Protein AF-A0A936JV95-F1 (afdb_monomer)

Structure (mmCIF, N/CA/C/O backbone):
data_AF-A0A936JV95-F1
#
_entry.id   AF-A0A936JV95-F1
#
loop_
_atom_site.group_PDB
_atom_site.id
_atom_site.type_symbol
_atom_site.label_atom_id
_atom_site.label_alt_id
_atom_site.label_comp_id
_atom_site.label_asym_id
_atom_site.label_entity_id
_atom_site.label_seq_id
_atom_site.pdbx_PDB_ins_code
_atom_site.Cartn_x
_atom_site.Cartn_y
_atom_site.Cartn_z
_atom_site.occupancy
_atom_site.B_iso_or_equiv
_atom_site.auth_seq_id
_atom_site.auth_comp_id
_atom_site.auth_asym_id
_atom_site.auth_atom_id
_atom_site.pdbx_PDB_model_num
ATOM 1 N N . MET A 1 1 ? 55.005 4.506 11.986 1.00 50.19 1 MET A N 1
ATOM 2 C CA . MET A 1 1 ? 53.637 4.037 11.674 1.00 50.19 1 MET A CA 1
ATOM 3 C C . MET A 1 1 ? 53.212 4.656 10.347 1.00 50.19 1 MET A C 1
ATOM 5 O O . MET A 1 1 ? 53.096 5.876 10.296 1.00 50.19 1 MET A O 1
ATOM 9 N N . PRO A 1 2 ? 53.104 3.877 9.259 1.00 53.88 2 PRO A N 1
ATOM 10 C CA . PRO A 1 2 ? 52.787 4.408 7.936 1.00 53.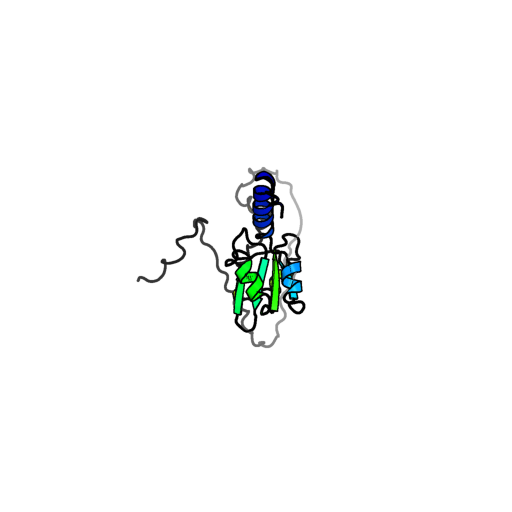88 2 PRO A CA 1
ATOM 11 C C . PRO A 1 2 ? 51.298 4.772 7.831 1.00 53.88 2 PRO A C 1
ATOM 13 O O . PRO A 1 2 ? 50.426 3.970 8.157 1.00 53.88 2 PRO A O 1
ATOM 16 N N . LYS A 1 3 ? 51.006 5.998 7.384 1.00 63.88 3 LYS A N 1
ATOM 17 C CA . LYS A 1 3 ? 49.650 6.448 7.043 1.00 63.88 3 LYS A CA 1
ATOM 18 C C . LYS A 1 3 ? 49.329 5.955 5.634 1.00 63.88 3 LYS A C 1
ATOM 20 O O . LYS A 1 3 ? 49.829 6.510 4.660 1.00 63.88 3 LYS A O 1
ATOM 25 N N . HIS A 1 4 ? 48.523 4.905 5.526 1.00 70.38 4 HIS A N 1
ATOM 26 C CA . HIS A 1 4 ? 48.005 4.457 4.238 1.00 70.38 4 HIS A CA 1
ATOM 27 C C . HIS A 1 4 ? 46.906 5.421 3.779 1.00 70.38 4 HIS A C 1
ATOM 29 O O . HIS A 1 4 ? 45.769 5.352 4.240 1.00 70.38 4 HIS A O 1
ATOM 35 N N . HIS A 1 5 ? 47.261 6.349 2.890 1.00 74.50 5 HIS A N 1
ATOM 36 C CA . HIS A 1 5 ? 46.283 7.147 2.162 1.00 74.50 5 HIS A CA 1
ATOM 37 C C . HIS A 1 5 ? 45.630 6.269 1.095 1.00 74.50 5 HIS A C 1
ATOM 39 O O . HIS A 1 5 ? 46.277 5.859 0.132 1.00 74.50 5 HIS A O 1
ATOM 45 N N . LEU A 1 6 ? 44.349 5.960 1.291 1.00 68.75 6 LEU A N 1
ATOM 46 C CA . LEU A 1 6 ? 43.536 5.316 0.269 1.00 68.75 6 LEU A CA 1
ATOM 47 C C . LEU A 1 6 ? 43.342 6.261 -0.928 1.00 68.75 6 LEU A C 1
ATOM 49 O O . LEU A 1 6 ? 43.159 7.465 -0.730 1.00 68.75 6 LEU A O 1
ATOM 53 N N . PRO A 1 7 ? 43.370 5.735 -2.164 1.00 79.19 7 PRO A N 1
ATOM 54 C CA . PRO A 1 7 ? 43.200 6.540 -3.362 1.00 79.19 7 PRO A CA 1
ATOM 55 C C . PRO A 1 7 ? 41.788 7.157 -3.410 1.00 79.19 7 PRO A C 1
ATOM 57 O O . PRO A 1 7 ? 40.809 6.471 -3.101 1.00 79.19 7 PRO A O 1
ATOM 60 N N . PRO A 1 8 ? 41.653 8.423 -3.847 1.00 77.06 8 PRO A N 1
ATOM 61 C CA . PRO A 1 8 ? 40.386 9.169 -3.832 1.00 77.06 8 PRO A CA 1
ATOM 62 C C . PRO A 1 8 ? 39.274 8.505 -4.661 1.00 77.06 8 PRO A C 1
ATOM 64 O O . PRO A 1 8 ? 38.092 8.673 -4.373 1.00 77.06 8 PRO A O 1
ATOM 67 N N . PHE A 1 9 ? 39.642 7.683 -5.647 1.00 74.69 9 PHE A N 1
ATOM 68 C CA . PHE A 1 9 ? 38.696 6.932 -6.473 1.00 74.69 9 PHE A CA 1
ATOM 69 C C . PHE A 1 9 ? 37.937 5.848 -5.683 1.00 74.69 9 PHE A C 1
ATOM 71 O O . PHE A 1 9 ? 36.759 5.601 -5.934 1.00 74.69 9 PHE A O 1
ATOM 78 N N . LEU A 1 10 ? 38.581 5.238 -4.678 1.00 75.06 10 LEU A N 1
ATOM 79 C CA . LEU A 1 10 ? 37.952 4.210 -3.843 1.00 75.06 10 LEU A CA 1
ATOM 80 C C . LEU A 1 10 ? 36.954 4.821 -2.845 1.00 75.06 10 LEU A C 1
ATOM 82 O O . LEU A 1 10 ? 35.940 4.203 -2.529 1.00 75.06 10 LEU A O 1
ATOM 86 N N . GLN A 1 11 ? 37.201 6.057 -2.392 1.00 73.25 11 GLN A N 1
ATOM 87 C CA . GLN A 1 11 ? 36.270 6.786 -1.522 1.00 73.25 11 GLN A CA 1
ATOM 88 C C . GLN A 1 11 ? 34.966 7.142 -2.251 1.00 73.25 11 GLN A C 1
ATOM 90 O O . GLN A 1 11 ? 33.889 6.997 -1.675 1.00 73.25 11 GLN A O 1
ATOM 95 N N . PHE A 1 12 ? 35.046 7.531 -3.529 1.00 74.56 12 PHE A N 1
ATOM 96 C CA . PHE A 1 12 ? 33.864 7.843 -4.340 1.00 74.56 12 PHE A CA 1
ATOM 97 C C . PHE A 1 12 ? 32.991 6.614 -4.621 1.00 74.56 12 PHE A C 1
ATOM 99 O O . PHE A 1 12 ? 31.771 6.693 -4.504 1.00 74.56 12 PHE A O 1
ATOM 106 N N . MET A 1 13 ? 33.598 5.467 -4.939 1.00 74.69 13 MET A N 1
ATOM 107 C CA . MET A 1 13 ? 32.850 4.228 -5.192 1.00 74.69 13 MET A CA 1
ATOM 108 C C . MET A 1 13 ? 32.146 3.700 -3.934 1.00 74.69 13 MET A C 1
ATOM 110 O O . MET A 1 13 ? 31.003 3.258 -4.024 1.00 74.69 13 MET A O 1
ATOM 114 N N . CYS A 1 14 ? 32.767 3.809 -2.753 1.00 68.00 14 CYS A N 1
ATOM 115 C CA . CYS A 1 14 ? 32.110 3.449 -1.490 1.00 68.00 14 CYS A CA 1
ATOM 116 C C . CYS A 1 14 ? 30.912 4.354 -1.167 1.00 68.00 14 CYS A C 1
ATOM 118 O O . CYS A 1 14 ? 29.873 3.854 -0.743 1.00 68.00 14 CYS A O 1
ATOM 120 N N . ALA A 1 15 ? 31.022 5.668 -1.391 1.00 67.88 15 ALA A N 1
ATOM 121 C CA . ALA A 1 15 ? 29.902 6.586 -1.185 1.00 67.88 15 ALA A CA 1
ATOM 122 C C . ALA A 1 15 ? 28.741 6.301 -2.157 1.00 67.88 15 ALA A C 1
ATOM 124 O O . ALA A 1 15 ? 27.585 6.284 -1.741 1.00 67.88 15 ALA A O 1
ATOM 125 N N . LEU A 1 16 ? 29.043 6.006 -3.428 1.00 66.88 16 LEU A N 1
ATOM 126 C CA . LEU A 1 16 ? 28.036 5.689 -4.447 1.00 66.88 16 LEU A CA 1
ATOM 127 C C . LEU A 1 16 ? 27.315 4.356 -4.166 1.00 66.88 16 LEU A C 1
ATOM 129 O O . LEU A 1 16 ? 26.102 4.263 -4.336 1.00 66.88 16 LEU A O 1
ATOM 133 N N . LEU A 1 17 ? 28.041 3.338 -3.691 1.00 63.09 17 LEU A N 1
ATOM 134 C CA . LEU A 1 17 ? 27.457 2.052 -3.293 1.00 63.09 17 LEU A CA 1
ATOM 135 C C . LEU A 1 17 ? 26.554 2.185 -2.059 1.00 63.09 17 LEU A C 1
ATOM 137 O O . LEU A 1 17 ? 25.486 1.577 -2.030 1.00 63.09 17 LEU A O 1
ATOM 141 N N . LEU A 1 18 ? 26.926 3.025 -1.086 1.00 60.69 18 LEU A N 1
ATOM 142 C CA . LEU A 1 18 ? 26.080 3.320 0.076 1.00 60.69 18 LEU A CA 1
ATOM 143 C C . LEU A 1 18 ? 24.799 4.075 -0.318 1.00 60.69 18 LEU A C 1
ATOM 145 O O . LEU A 1 18 ? 23.728 3.769 0.205 1.00 60.69 18 LEU A O 1
ATOM 149 N N . LEU A 1 19 ? 24.886 4.988 -1.291 1.00 61.22 19 LEU A N 1
ATOM 150 C CA . LEU A 1 19 ? 23.732 5.695 -1.861 1.00 61.22 19 LEU A CA 1
ATOM 151 C C . LEU A 1 19 ? 22.789 4.759 -2.640 1.00 61.22 19 LEU A C 1
ATOM 153 O O . LEU A 1 19 ? 21.576 4.915 -2.538 1.00 61.22 19 LEU A O 1
ATOM 157 N N . CYS A 1 20 ? 23.309 3.748 -3.345 1.00 55.28 20 CYS A N 1
ATOM 158 C CA . CYS A 1 20 ? 22.476 2.736 -4.013 1.00 55.28 20 CYS A CA 1
ATOM 159 C C . CYS A 1 20 ? 21.851 1.717 -3.045 1.00 55.28 20 CYS A C 1
ATOM 161 O O . CYS A 1 20 ? 20.758 1.224 -3.307 1.00 55.28 20 CYS A O 1
ATOM 163 N N . SER A 1 21 ? 22.500 1.404 -1.919 1.00 53.59 21 SER A N 1
ATOM 164 C CA . SER A 1 21 ? 21.955 0.458 -0.928 1.00 53.59 21 SER A CA 1
ATOM 165 C C . SER A 1 21 ? 20.836 1.032 -0.050 1.00 53.59 21 SER A C 1
ATOM 167 O O . SER A 1 21 ? 20.170 0.286 0.663 1.00 53.59 21 SER A O 1
ATOM 169 N N . ALA A 1 22 ? 20.613 2.349 -0.087 1.00 56.34 22 ALA A N 1
ATOM 170 C CA . ALA A 1 22 ? 19.667 3.014 0.803 1.00 56.34 22 ALA A CA 1
ATOM 171 C C . ALA A 1 22 ? 18.190 2.899 0.372 1.00 56.34 22 ALA A C 1
ATOM 173 O O . ALA A 1 22 ? 17.316 3.134 1.200 1.00 56.34 22 ALA A O 1
ATOM 174 N N . GLY A 1 23 ? 17.888 2.549 -0.884 1.00 62.84 23 GLY A N 1
ATOM 175 C CA . GLY A 1 23 ? 16.578 2.894 -1.458 1.00 62.84 23 GLY A CA 1
ATOM 176 C C . GLY A 1 23 ? 15.570 1.769 -1.683 1.00 62.84 23 GLY A C 1
ATOM 177 O O . GLY A 1 23 ? 14.377 2.043 -1.720 1.00 62.84 23 GLY A O 1
ATOM 178 N N . CYS A 1 24 ? 15.998 0.517 -1.858 1.00 82.38 24 CYS A N 1
ATOM 179 C CA . CYS A 1 24 ? 15.065 -0.557 -2.216 1.00 82.38 24 CYS A CA 1
ATOM 180 C C . CYS A 1 24 ? 14.643 -1.331 -0.972 1.00 82.38 24 CYS A C 1
ATOM 182 O O . CYS A 1 24 ? 15.337 -2.238 -0.522 1.00 82.38 24 CYS A O 1
ATOM 184 N N . LEU A 1 25 ? 13.507 -0.944 -0.402 1.00 92.69 25 LEU A N 1
ATOM 185 C CA . LEU A 1 25 ? 12.797 -1.776 0.554 1.00 92.69 25 LEU A CA 1
ATOM 186 C C . LEU A 1 25 ? 12.133 -2.930 -0.197 1.00 92.69 25 LEU A C 1
ATOM 188 O O . LEU A 1 25 ? 11.371 -2.700 -1.133 1.00 92.69 25 LEU A O 1
ATOM 192 N N . THR A 1 26 ? 12.429 -4.160 0.206 1.00 95.69 26 THR A N 1
ATOM 193 C CA . THR A 1 26 ? 11.825 -5.358 -0.382 1.00 95.69 26 THR A CA 1
ATOM 194 C C . THR A 1 26 ? 10.781 -5.958 0.555 1.00 95.69 26 THR A C 1
ATOM 196 O O . THR A 1 26 ? 10.830 -5.754 1.770 1.00 95.69 26 THR A O 1
ATOM 199 N N . MET A 1 27 ? 9.859 -6.758 0.014 1.00 97.06 27 MET A N 1
ATOM 200 C CA . MET A 1 27 ? 8.907 -7.517 0.834 1.00 97.06 27 MET A CA 1
ATOM 201 C C . MET A 1 27 ? 9.620 -8.430 1.850 1.00 97.06 27 MET A C 1
ATOM 203 O O . MET A 1 27 ? 9.165 -8.578 2.983 1.00 97.06 27 MET A O 1
ATOM 207 N N . GLY A 1 28 ? 10.781 -8.987 1.484 1.00 97.00 28 GLY A N 1
ATOM 208 C CA . GLY A 1 28 ? 11.596 -9.805 2.385 1.00 97.00 28 GLY A CA 1
ATOM 209 C C . GLY A 1 28 ? 12.072 -9.046 3.628 1.00 97.00 28 GLY A C 1
ATOM 210 O O . GLY A 1 28 ? 12.048 -9.599 4.726 1.00 97.00 28 GLY A O 1
ATOM 211 N N . ASP A 1 29 ? 12.429 -7.766 3.489 1.00 95.94 29 ASP A N 1
ATOM 212 C CA . ASP A 1 29 ? 12.849 -6.923 4.618 1.00 95.94 29 ASP A CA 1
ATOM 213 C C . ASP A 1 29 ? 11.691 -6.652 5.598 1.00 95.94 29 ASP A C 1
ATOM 215 O O . ASP A 1 29 ? 11.882 -6.609 6.820 1.00 95.94 29 ASP A O 1
ATOM 219 N N . LEU A 1 30 ? 10.475 -6.489 5.066 1.00 97.25 30 LEU A N 1
ATOM 220 C CA . LEU A 1 30 ? 9.258 -6.280 5.855 1.00 97.25 30 LEU A CA 1
ATOM 221 C C . LEU A 1 30 ? 8.846 -7.551 6.597 1.00 97.25 30 LEU A C 1
ATOM 223 O O . LEU A 1 30 ? 8.632 -7.512 7.810 1.00 97.25 30 LEU A O 1
ATOM 227 N N . GLN A 1 31 ? 8.832 -8.691 5.903 1.00 97.56 31 GLN A N 1
ATOM 228 C CA . GLN A 1 31 ? 8.572 -9.999 6.509 1.00 97.56 31 GLN A CA 1
ATOM 229 C C . GLN A 1 31 ? 9.611 -10.356 7.576 1.00 97.56 31 GLN A C 1
ATOM 231 O O . GLN A 1 31 ? 9.261 -10.915 8.612 1.00 97.56 31 GLN A O 1
ATOM 236 N N . TRP A 1 32 ? 10.883 -10.010 7.365 1.00 97.25 32 TRP A N 1
ATOM 237 C CA . TRP A 1 32 ? 11.920 -10.195 8.380 1.00 97.25 32 TRP A CA 1
ATOM 238 C C . TRP A 1 32 ? 11.630 -9.380 9.647 1.00 97.25 32 TRP A C 1
ATOM 240 O O . TRP A 1 32 ? 11.793 -9.872 10.764 1.00 97.25 32 TRP A O 1
ATOM 250 N N . SER A 1 33 ? 11.167 -8.142 9.474 1.00 97.00 33 SER A N 1
ATOM 251 C CA . SER A 1 33 ? 10.824 -7.238 10.577 1.00 97.00 33 SER A CA 1
ATOM 252 C C . SER A 1 33 ? 9.584 -7.692 11.353 1.00 97.00 33 SER A C 1
ATOM 254 O O . SER A 1 33 ? 9.510 -7.484 12.568 1.00 97.00 33 SER A O 1
ATOM 256 N N . ASN A 1 34 ? 8.621 -8.320 10.677 1.00 98.06 34 ASN A N 1
ATOM 257 C CA . ASN A 1 34 ? 7.420 -8.866 11.293 1.00 98.06 34 ASN A CA 1
ATOM 258 C C . ASN A 1 34 ? 6.947 -10.144 10.577 1.00 98.06 34 ASN A C 1
ATOM 260 O O . ASN A 1 34 ? 6.082 -10.083 9.702 1.00 98.06 34 ASN A O 1
ATOM 264 N N . PRO A 1 35 ? 7.453 -11.324 10.979 1.00 97.94 35 PRO A N 1
ATOM 265 C CA . PRO A 1 35 ? 7.123 -12.588 10.319 1.00 97.94 35 PRO A CA 1
ATOM 266 C C . PRO A 1 35 ? 5.699 -13.081 10.611 1.00 97.94 35 PRO A C 1
ATOM 268 O O . PRO A 1 35 ? 5.308 -14.138 10.124 1.00 97.94 35 PRO A O 1
ATOM 271 N N . ARG A 1 36 ? 4.942 -12.369 11.457 1.00 98.06 36 ARG A N 1
ATOM 272 C CA . ARG A 1 36 ? 3.548 -12.693 11.787 1.00 98.06 36 ARG A CA 1
ATOM 273 C C . ARG A 1 36 ? 2.545 -11.938 10.926 1.00 98.06 36 ARG A C 1
ATOM 275 O O . ARG A 1 36 ? 1.386 -12.335 10.920 1.00 98.06 36 ARG A O 1
ATOM 282 N N . ALA A 1 37 ? 2.969 -10.862 10.267 1.00 97.88 37 ALA A N 1
ATOM 283 C CA . ALA A 1 37 ? 2.098 -10.105 9.388 1.00 97.88 37 ALA A CA 1
ATOM 284 C C . ALA A 1 37 ? 1.782 -10.921 8.130 1.00 97.88 37 ALA A C 1
ATOM 286 O O . ALA A 1 37 ? 2.666 -11.556 7.547 1.00 97.88 37 ALA A O 1
ATOM 287 N N . ASP A 1 38 ? 0.525 -10.882 7.701 1.00 97.62 38 ASP A N 1
ATOM 288 C CA . ASP A 1 38 ? 0.107 -11.521 6.459 1.00 97.62 38 ASP A CA 1
ATOM 289 C C . ASP A 1 38 ? 0.673 -10.759 5.261 1.00 97.62 38 ASP A C 1
ATOM 291 O O . ASP A 1 38 ? 0.721 -9.532 5.258 1.00 97.62 38 ASP A O 1
ATOM 295 N N . VAL A 1 39 ? 1.054 -11.478 4.207 1.00 97.75 39 VAL A N 1
ATOM 296 C CA . VAL A 1 39 ? 1.470 -10.860 2.942 1.00 97.75 39 VAL A CA 1
ATOM 297 C C . VAL A 1 39 ? 0.417 -11.107 1.878 1.00 97.75 39 VAL A C 1
ATOM 299 O O . VAL A 1 39 ? -0.013 -12.241 1.644 1.00 97.75 39 VAL A O 1
ATOM 302 N N . VAL A 1 40 ? -0.035 -10.024 1.253 1.00 96.88 40 VAL A N 1
ATOM 303 C CA . VAL A 1 40 ? -1.129 -10.032 0.287 1.00 96.88 40 VAL A CA 1
ATOM 304 C C . VAL A 1 40 ? -0.683 -9.361 -1.003 1.00 96.88 40 VAL A C 1
ATOM 306 O O . VAL A 1 40 ? -0.425 -8.163 -1.041 1.00 96.88 40 VAL A O 1
ATOM 309 N N . HIS A 1 41 ? -0.677 -10.132 -2.084 1.00 96.56 41 HIS A N 1
ATOM 310 C CA . HIS A 1 41 ? -0.519 -9.594 -3.430 1.00 96.56 41 HIS A CA 1
ATOM 311 C C . HIS A 1 41 ? -1.867 -9.074 -3.930 1.00 96.56 41 HIS A C 1
ATOM 313 O O . HIS A 1 41 ? -2.862 -9.809 -3.923 1.00 96.56 41 HIS A O 1
ATOM 319 N N . ILE A 1 42 ? -1.923 -7.811 -4.341 1.00 94.19 42 ILE A N 1
ATOM 320 C CA . ILE A 1 42 ? -3.158 -7.145 -4.753 1.00 94.19 42 ILE A CA 1
ATOM 321 C C . ILE A 1 42 ? -3.035 -6.570 -6.161 1.00 94.19 42 ILE A C 1
ATOM 323 O O . ILE A 1 42 ? -2.048 -5.929 -6.503 1.00 94.19 42 ILE A O 1
ATOM 327 N N . CYS A 1 43 ? -4.065 -6.793 -6.976 1.00 93.94 43 CYS A N 1
ATOM 328 C CA . CYS A 1 43 ? -4.078 -6.367 -8.377 1.00 93.94 43 CYS A CA 1
ATOM 329 C C . CYS A 1 43 ? -4.558 -4.928 -8.587 1.00 93.94 43 CYS A C 1
ATOM 331 O O . CYS A 1 43 ? -4.628 -4.467 -9.724 1.00 93.94 43 CYS A O 1
ATOM 333 N N . ASP A 1 44 ? -4.947 -4.232 -7.518 1.00 91.62 44 ASP A N 1
ATOM 334 C CA . ASP A 1 44 ? -5.455 -2.863 -7.579 1.00 91.62 44 ASP A CA 1
ATOM 335 C C . ASP A 1 44 ? -4.993 -2.075 -6.348 1.00 91.62 44 ASP A C 1
ATOM 337 O O . ASP A 1 44 ? -4.925 -2.627 -5.245 1.00 91.62 44 ASP A O 1
ATOM 341 N N . LYS A 1 45 ? -4.645 -0.802 -6.545 1.00 90.94 45 LYS A N 1
ATOM 342 C CA . LYS A 1 45 ? -4.112 0.066 -5.488 1.00 90.94 45 LYS A CA 1
ATOM 343 C C . LYS A 1 45 ? -5.238 0.921 -4.895 1.00 90.94 45 LYS A C 1
ATOM 345 O O . LYS A 1 45 ? -6.125 1.357 -5.630 1.00 90.94 45 LYS A O 1
ATOM 350 N N . PRO A 1 46 ? -5.233 1.178 -3.578 1.00 90.12 46 PRO A N 1
ATOM 351 C CA . PRO A 1 46 ? -6.140 2.156 -2.990 1.00 90.12 46 PRO A CA 1
ATOM 352 C C . PRO A 1 46 ? -5.760 3.571 -3.453 1.00 90.12 46 PRO A C 1
ATOM 354 O O . PRO A 1 46 ? -4.615 3.826 -3.817 1.00 90.12 46 PRO A O 1
ATOM 357 N N . LEU A 1 47 ? -6.717 4.502 -3.416 1.00 87.62 47 LEU A N 1
ATOM 358 C CA . LEU A 1 47 ? -6.520 5.869 -3.924 1.00 87.62 47 LEU A CA 1
ATOM 359 C C . LEU A 1 47 ? -5.433 6.645 -3.159 1.00 87.62 47 LEU A C 1
ATOM 361 O O . LEU A 1 47 ? -4.782 7.515 -3.731 1.00 87.62 47 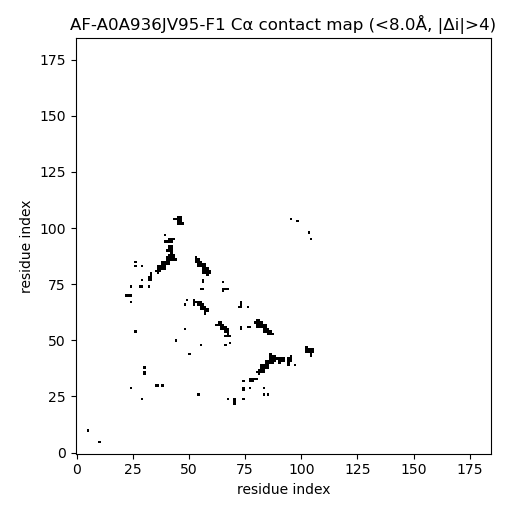LEU A O 1
ATOM 365 N N . ASP A 1 48 ? -5.246 6.316 -1.881 1.00 89.06 48 ASP A N 1
ATOM 366 C CA . ASP A 1 48 ? -4.260 6.953 -1.005 1.00 89.06 48 ASP A CA 1
ATOM 367 C C . ASP A 1 48 ? -2.828 6.436 -1.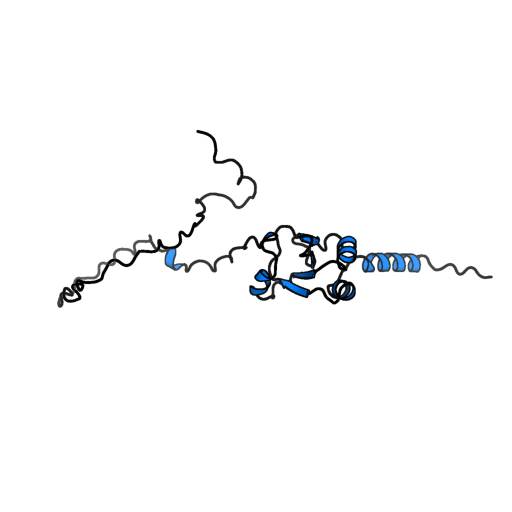233 1.00 89.06 48 ASP A C 1
ATOM 369 O O . ASP A 1 48 ? -1.883 6.981 -0.668 1.00 89.06 48 ASP A O 1
ATOM 373 N N . VAL A 1 49 ? -2.648 5.385 -2.045 1.00 93.19 49 VAL A N 1
ATOM 374 C CA . VAL A 1 49 ? -1.325 4.860 -2.405 1.00 93.19 49 VAL A CA 1
ATOM 375 C C . VAL A 1 49 ? -0.909 5.442 -3.762 1.00 93.19 49 VAL A C 1
ATOM 377 O O . VAL A 1 49 ? -1.607 5.218 -4.754 1.00 93.19 49 VAL A O 1
ATOM 380 N N . PRO A 1 50 ? 0.233 6.153 -3.841 1.00 93.50 50 PRO A N 1
ATOM 381 C CA . PRO A 1 50 ? 0.749 6.683 -5.100 1.00 93.50 50 PRO A CA 1
ATOM 382 C C . PRO A 1 50 ? 0.969 5.603 -6.173 1.00 93.50 50 PRO A C 1
ATOM 384 O O . PRO A 1 50 ? 1.295 4.450 -5.875 1.00 93.50 50 PRO A O 1
ATOM 387 N N . GLU A 1 51 ? 0.827 5.976 -7.448 1.00 91.44 51 GLU A N 1
ATOM 388 C CA . GLU A 1 51 ? 0.936 5.036 -8.577 1.00 91.44 51 GLU A CA 1
ATOM 389 C C . GLU A 1 51 ? 2.317 4.368 -8.682 1.00 91.44 51 GLU A C 1
ATOM 391 O O . GLU A 1 51 ? 2.414 3.227 -9.137 1.00 91.44 51 GLU A O 1
ATOM 396 N N . ASP A 1 52 ? 3.375 5.038 -8.231 1.00 93.62 52 ASP A N 1
ATOM 397 C CA . ASP A 1 52 ? 4.762 4.568 -8.228 1.00 93.62 52 ASP A CA 1
ATOM 398 C C . ASP A 1 52 ? 5.120 3.703 -7.008 1.00 93.62 52 ASP A C 1
ATOM 400 O O . ASP A 1 52 ? 6.141 3.013 -7.015 1.00 93.62 52 ASP A O 1
ATOM 404 N N . VAL A 1 53 ? 4.258 3.656 -5.989 1.00 95.50 53 VAL A N 1
ATOM 405 C CA . VAL A 1 53 ? 4.479 2.860 -4.779 1.00 95.50 53 VAL A CA 1
ATOM 406 C C . VAL A 1 53 ? 3.844 1.481 -4.918 1.00 95.50 53 VAL A C 1
ATOM 408 O O . VAL A 1 53 ? 2.639 1.350 -5.123 1.00 95.50 53 VAL A O 1
ATOM 411 N N . ASN A 1 54 ? 4.648 0.428 -4.778 1.00 96.31 54 ASN A N 1
ATOM 412 C CA . ASN A 1 54 ? 4.182 -0.960 -4.898 1.00 96.31 54 ASN A CA 1
ATOM 413 C C . ASN A 1 54 ? 4.067 -1.697 -3.561 1.00 96.31 54 ASN A C 1
ATOM 415 O O . ASN A 1 54 ? 3.584 -2.821 -3.549 1.00 96.31 54 ASN A O 1
ATOM 419 N N . LEU A 1 55 ? 4.501 -1.091 -2.457 1.00 97.19 55 LEU A N 1
ATOM 420 C CA . LEU A 1 55 ? 4.507 -1.709 -1.134 1.00 97.19 55 LEU A CA 1
ATOM 421 C C . LEU A 1 55 ? 3.847 -0.785 -0.121 1.00 97.19 55 LEU A C 1
ATOM 423 O O . LEU A 1 55 ? 4.110 0.417 -0.109 1.00 97.19 55 LEU A O 1
ATOM 427 N N . TRP A 1 56 ? 3.009 -1.343 0.741 1.00 97.50 56 TRP A N 1
ATOM 428 C CA . TRP A 1 56 ? 2.454 -0.633 1.888 1.00 97.50 56 TRP A CA 1
ATOM 429 C C . TRP A 1 56 ? 2.115 -1.611 3.007 1.00 97.50 56 TRP A C 1
ATOM 431 O O . TRP A 1 56 ? 1.995 -2.821 2.806 1.00 97.50 56 TRP A O 1
ATOM 441 N N . ALA A 1 57 ? 1.982 -1.075 4.210 1.00 97.56 57 ALA A N 1
ATOM 442 C CA . ALA A 1 57 ? 1.650 -1.820 5.409 1.00 97.56 57 ALA A CA 1
ATOM 443 C C . ALA A 1 57 ? 0.384 -1.253 6.042 1.00 97.56 57 ALA A C 1
ATOM 445 O O . ALA A 1 57 ? 0.129 -0.049 5.985 1.00 97.56 57 ALA A O 1
ATOM 446 N N . PHE A 1 58 ? -0.380 -2.128 6.683 1.00 97.06 58 PHE A N 1
ATOM 447 C CA . PHE A 1 58 ? -1.617 -1.777 7.360 1.00 97.06 58 PHE A CA 1
ATOM 448 C C . PHE A 1 58 ? -1.653 -2.362 8.772 1.00 97.06 58 PHE A C 1
ATOM 450 O O . PHE A 1 58 ? -1.275 -3.516 8.981 1.00 97.06 58 PHE A O 1
ATOM 457 N N . ASN A 1 59 ? -2.127 -1.572 9.733 1.00 97.00 59 ASN A N 1
ATOM 458 C CA . ASN A 1 59 ? -2.464 -2.017 11.083 1.00 97.00 59 ASN A CA 1
ATOM 459 C C . ASN A 1 59 ? -3.982 -1.884 11.277 1.00 97.00 59 ASN A C 1
ATOM 461 O O . ASN A 1 59 ? -4.537 -0.790 11.192 1.00 97.00 59 ASN A O 1
ATOM 465 N N . SER A 1 60 ? -4.633 -3.011 11.544 1.00 94.75 60 SER A N 1
ATOM 466 C CA . SER A 1 60 ? -6.078 -3.149 11.712 1.00 94.75 60 SER A CA 1
ATOM 467 C C . SER A 1 60 ? -6.600 -2.639 13.055 1.00 94.75 60 SER A C 1
ATOM 469 O O . SER A 1 60 ? -7.765 -2.263 13.147 1.00 94.75 60 SER A O 1
ATOM 471 N N . GLU A 1 61 ? -5.754 -2.590 14.084 1.00 95.38 61 GLU A N 1
ATOM 472 C CA . GLU A 1 61 ? -6.100 -2.058 15.405 1.00 95.38 61 GLU A CA 1
ATOM 473 C C . GLU A 1 61 ? -6.178 -0.526 15.391 1.00 95.38 61 GLU A C 1
ATOM 475 O O . GLU A 1 61 ? -7.116 0.059 15.933 1.00 95.38 61 GLU A O 1
ATOM 480 N N . THR A 1 62 ? -5.206 0.135 14.759 1.00 95.88 62 THR A N 1
ATOM 481 C CA . THR A 1 62 ? -5.135 1.600 14.677 1.00 95.88 62 THR A CA 1
ATOM 482 C C . THR A 1 62 ? -5.810 2.166 13.434 1.00 95.88 62 THR A C 1
ATOM 484 O O . THR A 1 62 ? -6.071 3.368 13.389 1.00 95.88 62 THR A O 1
ATOM 487 N N . GLY A 1 63 ? -6.068 1.328 12.426 1.00 93.44 63 GLY A N 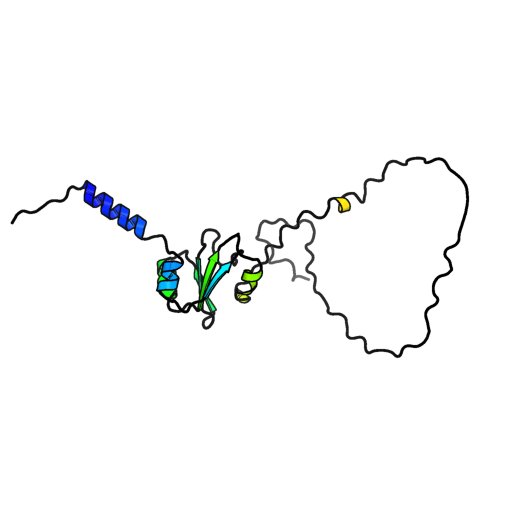1
ATOM 488 C CA . GLY A 1 63 ? -6.495 1.773 11.104 1.00 93.44 63 GLY A CA 1
ATOM 489 C C . GLY A 1 63 ? -5.436 2.647 10.434 1.00 93.44 63 GLY A C 1
ATOM 490 O O . GLY A 1 63 ? -5.780 3.614 9.772 1.00 93.44 63 GLY A O 1
ATOM 491 N N . GLN A 1 64 ? -4.146 2.392 10.668 1.00 95.31 64 GLN A N 1
ATOM 492 C CA . GLN A 1 64 ? -3.064 3.175 10.070 1.00 95.31 64 GLN A CA 1
ATOM 493 C C . GLN A 1 64 ? -2.503 2.459 8.838 1.00 95.31 64 GLN A C 1
ATOM 495 O O . GLN A 1 64 ? -2.156 1.278 8.904 1.00 95.31 64 GLN A O 1
ATOM 500 N N . LEU A 1 65 ? -2.372 3.203 7.738 1.00 95.69 65 LEU A N 1
ATOM 501 C CA . LEU A 1 65 ? -1.736 2.770 6.496 1.00 95.69 65 LEU A CA 1
ATOM 502 C C . LEU A 1 65 ? -0.450 3.575 6.284 1.00 95.69 65 LEU A C 1
ATOM 504 O O . LEU A 1 65 ? -0.468 4.800 6.380 1.00 95.69 65 LEU A O 1
ATOM 508 N N . VAL A 1 66 ? 0.658 2.886 6.011 1.00 96.81 66 VAL A N 1
ATOM 509 C CA . VAL A 1 66 ? 1.958 3.503 5.702 1.00 96.81 66 VAL A CA 1
ATOM 510 C C . VAL A 1 66 ? 2.442 2.963 4.365 1.00 96.81 66 VAL A C 1
ATOM 512 O O . VAL A 1 66 ? 2.453 1.750 4.147 1.00 96.81 66 VAL A O 1
ATOM 515 N N . THR A 1 67 ? 2.816 3.859 3.457 1.00 97.00 67 THR A N 1
ATOM 516 C CA . THR A 1 67 ? 3.224 3.528 2.089 1.00 97.00 67 THR A CA 1
ATOM 517 C C . THR A 1 67 ? 4.745 3.423 1.979 1.00 97.00 67 THR A C 1
ATOM 519 O O . THR A 1 67 ? 5.488 3.920 2.821 1.00 97.00 67 THR A O 1
ATOM 522 N N . GLY A 1 68 ? 5.230 2.774 0.923 1.00 95.69 68 GLY A N 1
ATOM 523 C CA . GLY A 1 68 ? 6.654 2.699 0.595 1.00 95.69 68 GLY A CA 1
ATOM 524 C C . GLY A 1 68 ? 7.245 3.979 -0.001 1.00 95.69 68 GLY A C 1
ATOM 525 O O . GLY A 1 68 ? 8.367 3.919 -0.496 1.00 95.69 68 GLY A O 1
ATOM 526 N N . GLU A 1 69 ? 6.518 5.103 0.021 1.00 95.56 69 GLU A N 1
ATOM 527 C CA . GLU A 1 69 ? 7.038 6.416 -0.389 1.00 95.56 69 GLU A CA 1
ATOM 528 C C . GLU A 1 69 ? 8.177 6.872 0.538 1.00 95.56 69 GLU A C 1
ATOM 530 O O . GLU A 1 69 ? 9.194 7.380 0.066 1.00 95.56 69 GLU A O 1
ATOM 535 N N . ASP A 1 70 ? 8.049 6.593 1.843 1.00 95.06 70 ASP A N 1
ATOM 536 C CA . ASP A 1 70 ? 9.134 6.688 2.822 1.00 95.06 70 ASP A CA 1
ATOM 537 C C . ASP A 1 70 ? 9.536 5.278 3.310 1.00 95.06 70 ASP A C 1
ATOM 539 O O . ASP A 1 70 ? 8.935 4.717 4.236 1.00 95.06 70 ASP A O 1
ATOM 543 N N . PRO A 1 71 ? 10.591 4.677 2.722 1.00 94.62 71 PRO A N 1
ATOM 544 C CA . PRO A 1 71 ? 11.094 3.372 3.135 1.00 94.62 71 PRO A CA 1
ATOM 545 C C . PRO A 1 71 ? 11.510 3.297 4.609 1.00 94.62 71 PRO A C 1
ATOM 547 O O . PRO A 1 71 ? 11.481 2.212 5.196 1.00 94.62 71 PRO A O 1
ATOM 550 N N . ALA A 1 72 ? 11.944 4.407 5.214 1.00 94.62 72 ALA A N 1
ATOM 551 C CA . ALA A 1 72 ? 12.359 4.431 6.612 1.00 94.62 72 ALA A CA 1
ATOM 552 C C . ALA A 1 72 ? 11.142 4.389 7.542 1.00 94.62 72 ALA A C 1
ATOM 554 O O . ALA A 1 72 ? 11.144 3.618 8.508 1.00 94.62 72 ALA A O 1
ATOM 555 N N . GLU A 1 73 ? 10.092 5.149 7.221 1.00 96.62 73 GLU A N 1
ATOM 556 C CA . GLU A 1 73 ? 8.820 5.101 7.944 1.00 96.62 73 GLU A CA 1
ATOM 557 C C . GLU A 1 73 ? 8.184 3.712 7.841 1.00 96.62 73 GLU A C 1
ATOM 559 O O . GLU A 1 73 ? 7.834 3.118 8.865 1.00 96.62 73 GLU A O 1
ATOM 564 N N . LEU A 1 74 ? 8.122 3.141 6.633 1.00 97.19 74 LEU A N 1
ATOM 565 C CA . LEU A 1 74 ? 7.541 1.819 6.410 1.00 97.19 74 LEU A CA 1
ATOM 566 C C . LEU A 1 74 ? 8.302 0.716 7.164 1.00 97.19 74 LEU A C 1
ATOM 568 O O . LEU A 1 74 ? 7.675 -0.142 7.787 1.00 97.19 74 LEU A O 1
ATOM 572 N N . ARG A 1 75 ? 9.644 0.762 7.197 1.00 96.44 75 ARG A N 1
ATOM 573 C CA . ARG A 1 75 ? 10.467 -0.160 8.011 1.00 96.44 75 ARG A CA 1
ATOM 574 C C . ARG A 1 75 ? 10.170 -0.039 9.500 1.00 96.44 75 ARG A C 1
ATOM 576 O O . ARG A 1 75 ? 10.025 -1.052 10.176 1.00 96.44 75 ARG A O 1
ATOM 583 N N . TRP A 1 76 ? 10.077 1.183 10.020 1.00 96.69 76 TRP A N 1
ATOM 584 C CA . TRP A 1 76 ? 9.773 1.400 11.435 1.00 96.69 76 TRP A CA 1
ATOM 585 C C . TRP A 1 76 ? 8.347 0.952 11.789 1.00 96.69 76 TRP A C 1
ATOM 587 O O . TRP A 1 76 ? 8.107 0.384 12.858 1.00 96.69 76 TRP A O 1
ATOM 597 N N . PHE A 1 77 ? 7.398 1.160 10.877 1.00 98.06 77 PHE A N 1
ATOM 598 C CA . PHE A 1 77 ? 6.012 0.736 11.029 1.00 98.06 77 PHE A CA 1
ATOM 599 C C . PHE A 1 77 ? 5.828 -0.786 10.909 1.00 98.06 77 PHE A C 1
ATOM 601 O O . PHE A 1 77 ? 4.936 -1.333 11.558 1.00 98.06 77 PHE A O 1
ATOM 608 N N . ALA A 1 78 ? 6.699 -1.487 10.172 1.00 97.81 78 ALA A N 1
ATOM 609 C CA . ALA A 1 78 ? 6.589 -2.918 9.875 1.00 97.81 78 ALA A CA 1
ATOM 610 C C . ALA A 1 78 ? 6.361 -3.805 11.110 1.00 97.81 78 ALA A C 1
ATOM 612 O O . ALA A 1 78 ? 5.528 -4.710 11.080 1.00 97.81 78 ALA A O 1
ATOM 613 N N . HIS A 1 79 ? 7.029 -3.514 12.230 1.00 97.81 79 HIS A N 1
ATOM 614 C CA . HIS A 1 79 ? 6.894 -4.273 13.482 1.00 97.81 79 HIS A CA 1
ATOM 615 C C . HIS A 1 79 ? 5.490 -4.232 14.106 1.00 97.81 79 HIS A C 1
ATOM 617 O O . HIS A 1 79 ? 5.193 -5.032 14.990 1.00 97.81 79 HIS A O 1
ATOM 623 N N . ARG A 1 80 ? 4.651 -3.278 13.692 1.00 98.00 80 ARG A N 1
ATOM 624 C CA . ARG A 1 80 ? 3.278 -3.088 14.178 1.00 98.00 80 ARG A CA 1
ATOM 625 C C . ARG A 1 80 ? 2.233 -3.375 13.108 1.00 98.00 80 ARG A C 1
ATOM 627 O O . ARG A 1 80 ? 1.053 -3.295 13.411 1.00 98.00 80 ARG A O 1
ATOM 634 N N . ALA A 1 81 ? 2.633 -3.647 11.873 1.00 98.12 81 ALA A N 1
ATOM 635 C CA . ALA A 1 81 ? 1.690 -3.952 10.811 1.00 98.12 81 ALA A CA 1
ATOM 636 C C . ALA A 1 81 ? 1.068 -5.339 11.021 1.00 98.12 81 ALA A C 1
ATOM 638 O O . ALA A 1 81 ? 1.755 -6.274 11.424 1.00 98.12 81 ALA A O 1
ATOM 639 N N . ASP A 1 82 ? -0.213 -5.480 10.702 1.00 97.75 82 ASP A N 1
ATOM 640 C CA . ASP A 1 82 ? -0.887 -6.781 10.662 1.00 97.75 82 ASP A CA 1
ATOM 641 C C . ASP A 1 82 ? -0.797 -7.402 9.267 1.00 97.75 82 ASP A C 1
ATOM 643 O O . ASP A 1 82 ? -0.773 -8.624 9.122 1.00 97.75 82 ASP A O 1
ATOM 647 N N . VAL A 1 83 ? -0.746 -6.557 8.233 1.00 97.38 83 VAL A N 1
ATOM 648 C CA . VAL A 1 83 ? -0.739 -6.980 6.832 1.00 97.38 83 VAL A CA 1
ATOM 649 C C . VAL A 1 83 ? 0.236 -6.123 6.030 1.00 97.38 83 VAL A C 1
ATOM 651 O O . VAL A 1 83 ? 0.248 -4.895 6.145 1.00 97.38 83 VAL A O 1
ATOM 654 N N . PHE A 1 84 ? 1.023 -6.774 5.182 1.00 98.06 84 PHE A N 1
ATOM 655 C CA . PHE A 1 84 ? 1.794 -6.157 4.113 1.00 98.06 84 PHE A CA 1
ATOM 656 C C . PHE A 1 84 ? 1.114 -6.415 2.776 1.00 98.06 84 PHE A C 1
ATOM 658 O O . PHE A 1 84 ? 0.730 -7.543 2.460 1.00 98.06 84 PHE A O 1
ATOM 665 N N . PHE A 1 85 ? 0.999 -5.370 1.971 1.00 97.44 85 PHE A N 1
ATOM 666 C CA . PHE A 1 85 ? 0.455 -5.452 0.628 1.00 97.44 85 PHE A CA 1
ATOM 667 C C . PHE A 1 85 ? 1.551 -5.176 -0.394 1.00 97.44 85 PHE A C 1
ATOM 669 O O . PHE A 1 85 ? 2.344 -4.246 -0.237 1.00 97.44 85 PHE A O 1
ATOM 676 N N . GLU A 1 86 ? 1.564 -5.983 -1.449 1.00 97.44 86 GLU A N 1
ATOM 677 C CA . GLU A 1 86 ? 2.394 -5.776 -2.630 1.00 97.44 86 GLU A CA 1
ATOM 678 C C . GLU A 1 86 ? 1.502 -5.685 -3.858 1.00 97.44 86 GLU A C 1
ATOM 680 O O . GLU A 1 86 ? 0.648 -6.545 -4.087 1.00 97.44 86 GLU A O 1
ATOM 685 N N . TYR A 1 87 ? 1.688 -4.634 -4.646 1.00 96.31 87 TYR A N 1
ATOM 686 C CA . TYR A 1 87 ? 1.004 -4.513 -5.917 1.00 96.31 87 TYR A CA 1
ATOM 687 C C . TYR A 1 87 ? 1.566 -5.522 -6.916 1.00 96.31 87 TYR A C 1
ATOM 689 O O . TYR A 1 87 ? 2.748 -5.483 -7.254 1.00 96.31 87 TYR A O 1
ATOM 697 N N . ASP A 1 88 ? 0.690 -6.385 -7.412 1.00 96.62 88 ASP A N 1
ATOM 698 C CA . ASP A 1 88 ? 0.987 -7.375 -8.436 1.00 96.62 88 ASP A CA 1
ATOM 699 C C . ASP A 1 88 ? -0.175 -7.391 -9.443 1.00 96.62 88 ASP A C 1
ATOM 701 O O . ASP A 1 88 ? -1.278 -7.828 -9.091 1.00 96.62 88 ASP A O 1
ATOM 705 N N . PRO A 1 89 ? 0.024 -6.911 -10.686 1.00 94.06 89 PRO A N 1
ATOM 706 C CA . PRO A 1 89 ? -1.037 -6.854 -11.691 1.00 94.06 89 PRO A CA 1
ATOM 707 C C . PRO A 1 89 ? -1.593 -8.236 -12.072 1.00 94.06 89 PRO A C 1
ATOM 709 O O . PRO A 1 89 ? -2.721 -8.307 -12.569 1.00 94.06 89 PRO A O 1
ATOM 712 N N . ASP A 1 90 ? -0.851 -9.317 -11.814 1.00 96.25 90 ASP A N 1
ATOM 713 C CA . ASP A 1 90 ? -1.260 -10.695 -12.094 1.00 96.25 90 ASP A CA 1
ATOM 714 C C . ASP A 1 90 ? -1.972 -11.362 -10.899 1.00 96.25 90 ASP A C 1
ATOM 716 O O . ASP A 1 90 ? -2.484 -12.483 -11.014 1.00 96.25 90 ASP A O 1
ATOM 720 N N . ALA A 1 91 ? -2.073 -10.676 -9.752 1.00 94.31 91 ALA A N 1
ATOM 721 C CA . ALA A 1 91 ? -2.767 -11.189 -8.579 1.00 94.31 91 ALA A CA 1
ATOM 722 C C . ALA A 1 91 ? -4.266 -11.439 -8.860 1.00 94.31 91 ALA A C 1
ATOM 724 O O . ALA A 1 91 ? -4.917 -10.725 -9.633 1.00 94.31 91 ALA A O 1
ATOM 725 N N . PRO A 1 92 ? -4.883 -12.443 -8.209 1.00 93.06 92 PRO A N 1
ATOM 726 C CA . PRO A 1 92 ? -6.287 -12.751 -8.438 1.00 93.06 92 PRO A CA 1
ATOM 727 C C . PRO A 1 92 ? -7.176 -11.602 -7.963 1.00 93.06 92 PRO A C 1
ATOM 729 O O . PRO A 1 92 ? -7.022 -11.115 -6.850 1.00 93.06 92 PRO A O 1
ATOM 732 N N . ARG A 1 93 ? -8.212 -11.251 -8.735 1.00 89.50 93 ARG A N 1
ATOM 733 C CA . ARG A 1 93 ? -9.173 -10.186 -8.368 1.00 89.50 93 ARG A CA 1
ATOM 734 C C . ARG A 1 93 ? -9.856 -10.374 -7.010 1.00 89.50 93 ARG A C 1
ATOM 736 O O . ARG A 1 93 ? -10.411 -9.428 -6.470 1.00 89.50 93 ARG A O 1
ATOM 743 N N . SER A 1 94 ? -9.866 -11.585 -6.459 1.00 91.06 94 SER A N 1
ATOM 744 C CA . SER A 1 94 ? -10.382 -11.835 -5.113 1.00 91.06 94 SER A CA 1
ATOM 745 C C . SER A 1 94 ? -9.491 -11.253 -4.008 1.00 91.06 94 SER A C 1
ATOM 747 O O . SER A 1 94 ? -10.005 -11.003 -2.920 1.00 91.06 94 SER A O 1
ATOM 749 N N . SER A 1 95 ? -8.200 -10.995 -4.253 1.00 91.06 95 SER A N 1
ATOM 750 C CA . SER A 1 95 ? -7.269 -10.449 -3.250 1.00 91.06 95 SER A CA 1
ATOM 751 C C . SER A 1 95 ? -7.665 -9.058 -2.767 1.00 91.06 95 SER A C 1
ATOM 753 O O . SER A 1 95 ? -7.474 -8.730 -1.602 1.00 91.06 95 SER A O 1
ATOM 755 N N . ILE A 1 96 ? -8.342 -8.306 -3.628 1.00 89.62 96 ILE A N 1
ATOM 756 C CA . ILE A 1 96 ? -9.006 -7.035 -3.346 1.00 89.62 96 ILE A CA 1
ATOM 757 C C . ILE A 1 96 ? -9.848 -7.089 -2.068 1.00 89.62 96 ILE A C 1
ATOM 759 O O . ILE A 1 96 ? -9.842 -6.153 -1.277 1.00 89.62 96 ILE A O 1
ATOM 763 N N . SER A 1 97 ? -10.581 -8.188 -1.861 1.00 90.19 97 SER A N 1
ATOM 764 C CA . SER A 1 97 ? -11.480 -8.339 -0.710 1.00 90.19 97 SER A CA 1
ATOM 765 C C . SER A 1 97 ? -10.753 -8.448 0.633 1.00 90.19 97 SER A C 1
ATOM 767 O O . SER A 1 97 ? -11.400 -8.383 1.675 1.00 90.19 97 SER A O 1
ATOM 769 N N . ARG A 1 98 ? -9.422 -8.612 0.616 1.00 91.19 98 ARG A N 1
ATOM 770 C CA . ARG A 1 98 ? -8.571 -8.589 1.810 1.00 91.19 98 ARG A CA 1
ATOM 771 C C . ARG A 1 98 ? -8.204 -7.172 2.247 1.00 91.19 98 ARG A C 1
ATOM 773 O O . ARG A 1 98 ? -7.751 -7.005 3.374 1.00 91.19 98 ARG A O 1
ATOM 780 N N . MET A 1 99 ? -8.380 -6.174 1.380 1.00 88.94 99 MET A N 1
ATOM 781 C CA . MET A 1 99 ? -8.181 -4.777 1.751 1.00 88.94 99 MET A CA 1
ATOM 782 C C . MET A 1 99 ? -9.328 -4.323 2.671 1.00 88.94 99 MET A C 1
ATOM 784 O O . MET A 1 99 ? -10.489 -4.642 2.386 1.00 88.94 99 MET A O 1
ATOM 788 N N . PRO A 1 100 ? -9.047 -3.565 3.743 1.00 86.19 100 PRO A N 1
ATOM 789 C CA . PRO A 1 100 ? -10.092 -2.968 4.561 1.00 86.19 100 PRO A CA 1
ATOM 790 C C . PRO A 1 100 ? -11.017 -2.078 3.718 1.00 86.19 100 PRO A C 1
ATOM 792 O O . PRO A 1 100 ? -10.548 -1.357 2.830 1.00 86.19 100 PRO A O 1
ATOM 795 N N . PRO A 1 101 ? -12.334 -2.100 3.980 1.00 83.75 101 PRO A N 1
ATOM 796 C CA . PRO A 1 101 ? -13.305 -1.370 3.175 1.00 83.75 101 PRO A CA 1
ATOM 797 C C . PRO A 1 101 ? -13.127 0.153 3.255 1.00 83.75 101 PRO A C 1
ATOM 799 O O . PRO A 1 101 ? -13.501 0.833 2.301 1.00 83.75 101 PRO A O 1
ATOM 802 N N . GLU A 1 102 ? -12.553 0.696 4.337 1.00 81.94 102 GLU A N 1
ATOM 803 C CA . GLU A 1 102 ? -12.278 2.135 4.468 1.00 81.94 102 GLU A CA 1
ATOM 804 C C . GLU A 1 102 ? -11.259 2.670 3.452 1.00 81.94 102 GLU A C 1
ATOM 806 O O . GLU A 1 102 ? -11.421 3.788 2.974 1.00 81.94 102 GLU A O 1
ATOM 811 N N . TYR A 1 103 ? -10.276 1.855 3.061 1.00 76.38 103 T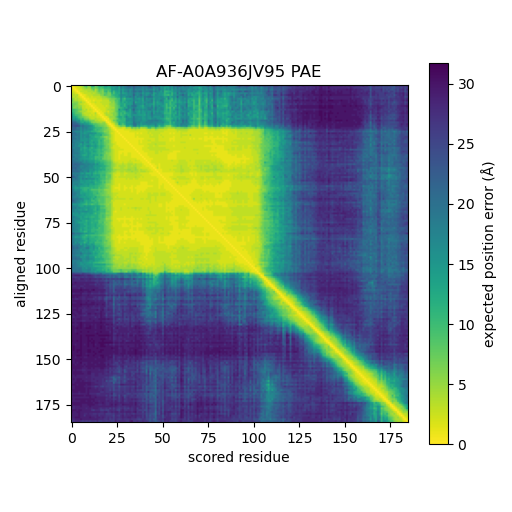YR A N 1
ATOM 812 C CA . TYR A 1 103 ? -9.283 2.198 2.033 1.00 76.38 103 TYR A CA 1
ATOM 813 C C . TYR A 1 103 ? -9.722 1.788 0.637 1.00 76.38 103 TYR A C 1
ATOM 815 O O . TYR A 1 103 ? -8.940 1.899 -0.301 1.00 76.38 103 TYR A O 1
ATOM 823 N N . GLY A 1 104 ? -10.966 1.302 0.544 1.00 61.09 104 GLY A N 1
ATOM 824 C CA . GLY A 1 104 ? -11.767 1.088 -0.644 1.00 61.09 104 GLY A CA 1
ATOM 825 C C . GLY A 1 104 ? -11.003 1.149 -1.953 1.00 61.09 104 GLY A C 1
ATOM 826 O O . GLY A 1 104 ? -10.605 2.216 -2.420 1.00 61.09 104 GLY A O 1
ATOM 827 N N . LEU A 1 105 ? -10.965 0.017 -2.645 1.00 55.59 105 LEU A N 1
ATOM 828 C CA . LEU A 1 105 ? -10.891 0.069 -4.090 1.00 55.59 105 LEU A CA 1
ATOM 829 C C . LEU A 1 105 ? -12.030 0.959 -4.589 1.00 55.59 105 LEU A C 1
ATOM 831 O O . LEU A 1 105 ? -13.202 0.559 -4.578 1.00 55.59 105 LEU A O 1
ATOM 835 N N . THR A 1 106 ? -11.697 2.169 -5.039 1.00 48.94 106 THR A N 1
ATOM 836 C CA . THR A 1 106 ? -12.569 2.918 -5.937 1.00 48.94 106 THR A CA 1
ATOM 837 C C . THR A 1 106 ? -12.595 2.099 -7.202 1.00 48.94 106 THR A C 1
ATOM 839 O O . THR A 1 106 ? -11.779 2.318 -8.079 1.00 48.94 106 THR A O 1
ATOM 842 N N . CYS A 1 107 ? -13.459 1.078 -7.229 1.00 46.16 107 CYS A N 1
ATOM 843 C CA . CYS A 1 107 ? -13.524 0.073 -8.274 1.00 46.16 107 CYS A CA 1
ATOM 844 C C . CYS A 1 107 ? -13.276 0.776 -9.602 1.00 46.16 107 CYS A C 1
ATOM 846 O O . CYS A 1 107 ? -14.168 1.489 -10.084 1.00 46.16 107 CYS A O 1
ATOM 848 N N . ALA A 1 108 ? -12.077 0.602 -10.170 1.00 47.25 108 ALA A N 1
ATOM 849 C CA . ALA A 1 108 ? -11.866 0.868 -11.569 1.00 47.25 108 ALA A CA 1
ATOM 850 C C . ALA A 1 108 ? -12.815 -0.126 -12.210 1.00 47.25 108 ALA A C 1
ATOM 852 O O . ALA A 1 108 ? -12.522 -1.320 -12.307 1.00 47.25 108 ALA A O 1
ATOM 853 N N . LYS A 1 109 ? -14.050 0.330 -12.483 1.00 46.50 109 LYS A N 1
ATOM 854 C CA . LYS A 1 109 ? -15.052 -0.478 -13.162 1.00 46.50 109 LYS A CA 1
ATOM 855 C C . LYS A 1 109 ? -14.273 -1.067 -14.315 1.00 46.50 109 LYS A C 1
ATOM 857 O O . LYS A 1 109 ? -13.699 -0.255 -15.049 1.00 46.50 109 LYS A O 1
ATOM 862 N N . PRO A 1 110 ? -14.188 -2.411 -14.424 1.00 40.59 110 PRO A N 1
ATOM 863 C CA . PRO A 1 110 ? -13.44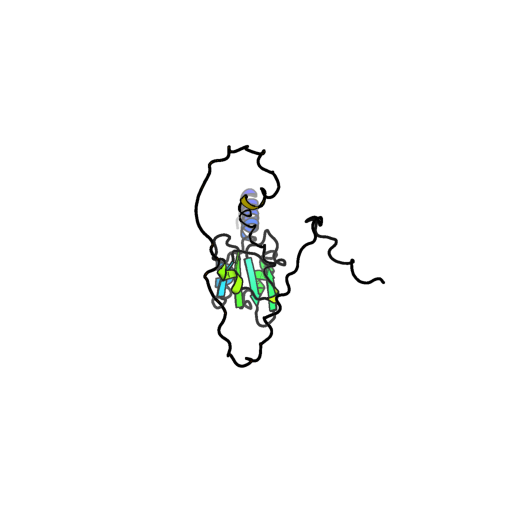8 -3.022 -15.508 1.00 40.59 110 PRO A CA 1
ATOM 864 C C . PRO A 1 110 ? -13.888 -2.260 -16.736 1.00 40.59 110 PRO A C 1
ATOM 866 O O . PRO A 1 110 ? -15.105 -2.135 -16.934 1.00 40.59 110 PRO A O 1
ATOM 869 N N . VAL A 1 111 ? -12.924 -1.632 -17.428 1.00 49.44 111 VAL A N 1
ATOM 870 C CA . VAL A 1 111 ? -13.153 -1.032 -18.739 1.00 49.44 111 VAL A CA 1
ATOM 871 C C . VAL A 1 111 ? -13.943 -2.107 -19.433 1.00 49.44 111 VAL A C 1
ATOM 873 O O . VAL A 1 111 ? -13.423 -3.210 -19.620 1.00 49.44 111 VAL A O 1
ATOM 876 N N . ARG A 1 112 ? -15.256 -1.882 -19.571 1.00 44.97 112 ARG A N 1
ATOM 877 C CA . ARG A 1 112 ? -16.129 -2.921 -20.082 1.00 44.97 112 ARG A CA 1
ATOM 878 C C . ARG A 1 112 ? -15.451 -3.280 -21.387 1.00 44.97 112 ARG A C 1
ATOM 880 O O . ARG A 1 112 ? -15.214 -2.376 -22.190 1.00 44.97 112 ARG A O 1
ATOM 887 N N . PHE A 1 113 ? -15.085 -4.556 -21.542 1.00 46.81 113 PHE A N 1
ATOM 888 C CA . PHE A 1 113 ? -15.024 -5.158 -22.861 1.00 46.81 113 PHE A CA 1
ATOM 889 C C . PHE A 1 113 ? -16.181 -4.524 -23.606 1.00 46.81 113 PHE A C 1
ATOM 891 O O . PHE A 1 113 ? -17.313 -4.601 -23.113 1.00 46.81 113 PHE A O 1
ATOM 898 N N . LEU A 1 114 ? -15.819 -3.702 -24.593 1.00 52.38 114 LEU A N 1
ATOM 899 C CA . LEU A 1 114 ? -16.719 -2.816 -25.308 1.00 52.38 114 LEU A CA 1
ATOM 900 C C . LEU A 1 114 ? -18.028 -3.569 -25.473 1.00 52.38 114 LEU A C 1
ATOM 902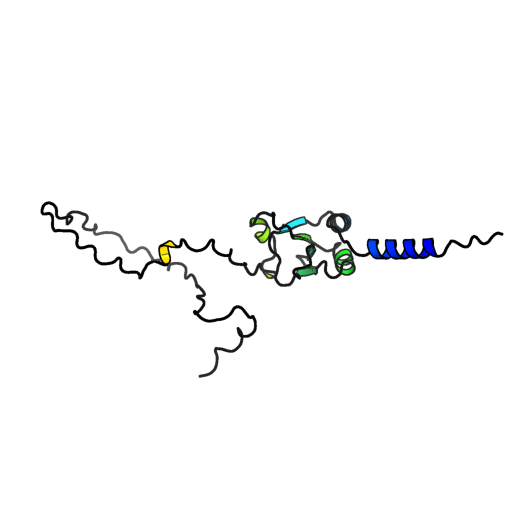 O O . LEU A 1 114 ? -18.002 -4.722 -25.908 1.00 52.38 114 LEU A O 1
ATOM 906 N N . ALA A 1 115 ? -19.123 -2.967 -24.996 1.00 45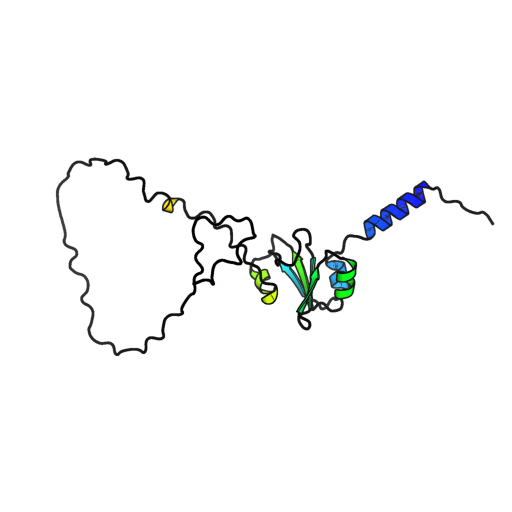.53 115 ALA A N 1
ATOM 907 C CA . ALA A 1 115 ? -20.442 -3.537 -25.198 1.00 45.53 115 ALA A CA 1
ATOM 908 C C . ALA A 1 115 ? -20.512 -4.017 -26.649 1.00 45.53 115 ALA A C 1
ATOM 910 O O . ALA A 1 115 ? -20.054 -3.295 -27.540 1.00 45.53 115 ALA A O 1
ATOM 911 N N . ASP A 1 116 ? -20.965 -5.259 -26.822 1.00 48.69 116 ASP A N 1
ATOM 912 C CA . ASP A 1 116 ? -21.141 -5.908 -28.112 1.00 48.69 116 ASP A CA 1
ATOM 913 C C . ASP A 1 116 ? -21.590 -4.853 -29.142 1.00 48.69 116 ASP A C 1
ATOM 915 O O . ASP A 1 116 ? -22.612 -4.193 -28.910 1.00 48.69 116 ASP A O 1
ATOM 919 N N . PRO A 1 117 ? -20.821 -4.595 -30.221 1.00 54.88 117 PRO A N 1
ATOM 920 C CA . PRO A 1 117 ? -21.140 -3.542 -31.189 1.00 54.88 117 PRO A CA 1
ATOM 921 C C . PRO A 1 117 ? -22.541 -3.695 -31.809 1.00 54.88 117 PRO A C 1
ATOM 923 O O . PRO A 1 117 ? -23.019 -2.774 -32.471 1.00 54.88 117 PRO A O 1
ATOM 926 N N . ALA A 1 118 ? -23.224 -4.814 -31.552 1.00 56.19 118 ALA A N 1
ATOM 927 C CA . ALA A 1 118 ? -24.631 -5.039 -31.840 1.00 56.19 118 ALA A CA 1
ATOM 928 C C . ALA A 1 118 ? -25.595 -3.955 -31.304 1.00 56.19 118 ALA A C 1
ATOM 930 O O . ALA A 1 118 ? -26.608 -3.709 -31.953 1.00 56.19 118 ALA A O 1
ATOM 931 N N . GLU A 1 119 ? -25.307 -3.246 -30.201 1.00 53.31 119 GLU A N 1
ATOM 932 C CA . GLU A 1 119 ? -26.208 -2.171 -29.723 1.00 53.31 119 GLU A CA 1
ATOM 933 C C . GLU A 1 119 ? -26.036 -0.824 -30.457 1.00 53.31 119 GLU A C 1
ATOM 935 O O . GLU A 1 119 ? -26.869 0.069 -30.303 1.00 53.31 119 GLU A O 1
ATOM 940 N N . PHE A 1 120 ? -25.012 -0.664 -31.306 1.00 53.72 120 PHE A N 1
ATOM 941 C CA . PHE A 1 120 ? -24.790 0.574 -32.071 1.00 53.72 120 PHE A CA 1
ATOM 942 C C . PHE A 1 120 ? -25.538 0.642 -33.414 1.00 53.72 120 PHE A C 1
ATOM 944 O O . PHE A 1 120 ? -25.499 1.679 -34.075 1.00 53.72 120 PHE A O 1
ATOM 951 N N . PHE A 1 121 ? -26.256 -0.416 -33.811 1.00 55.34 121 PHE A N 1
ATOM 952 C CA . PHE A 1 121 ? -27.009 -0.460 -35.074 1.00 55.34 121 PHE A CA 1
ATOM 953 C C . PHE A 1 121 ? -28.536 -0.386 -34.910 1.00 55.34 121 PHE A C 1
ATOM 955 O O . PHE A 1 121 ? -29.274 -0.710 -35.837 1.00 55.34 121 PHE A O 1
ATOM 962 N N . HIS A 1 122 ? -29.049 0.108 -33.782 1.00 53.59 122 HIS A N 1
ATOM 963 C CA . HIS A 1 122 ? -30.453 0.522 -33.700 1.00 53.59 122 HIS A CA 1
ATOM 964 C C . HIS A 1 122 ? -30.618 1.943 -34.251 1.00 53.59 122 HIS A C 1
ATOM 966 O O . HIS A 1 122 ? -30.679 2.911 -33.499 1.00 53.59 122 HIS A O 1
ATOM 972 N N . GLY A 1 123 ? -30.661 2.077 -35.578 1.00 58.00 123 GLY A N 1
ATOM 973 C CA . GLY A 1 123 ? -30.995 3.360 -36.207 1.00 58.00 123 GLY A CA 1
ATOM 974 C C . GLY A 1 123 ? -30.586 3.530 -37.664 1.00 58.00 123 GLY A C 1
ATOM 975 O O . GLY A 1 123 ? -31.026 4.486 -38.292 1.00 58.00 123 GLY A O 1
ATOM 976 N N . ILE A 1 124 ? -29.788 2.619 -38.225 1.00 57.09 124 ILE A N 1
ATOM 977 C CA . ILE A 1 124 ? -29.648 2.549 -39.680 1.00 57.09 124 ILE A CA 1
ATOM 978 C C . ILE A 1 124 ? -30.765 1.634 -40.159 1.00 57.09 124 ILE A C 1
ATOM 980 O O . ILE A 1 124 ? -30.648 0.412 -40.104 1.00 57.09 124 ILE A O 1
ATOM 984 N N . GLU A 1 125 ? -31.877 2.250 -40.547 1.00 64.81 125 GLU A N 1
ATOM 985 C CA . GLU A 1 125 ? -32.918 1.597 -41.332 1.00 64.81 125 GLU A CA 1
ATOM 986 C C . GLU A 1 125 ? -32.230 0.877 -42.506 1.00 64.81 125 GLU A C 1
ATOM 988 O O . GLU A 1 125 ? -31.546 1.534 -43.301 1.00 64.81 125 GLU A O 1
ATOM 993 N N . PRO A 1 126 ? -32.305 -0.464 -42.604 1.00 63.81 126 PRO A N 1
ATOM 994 C CA . PRO A 1 126 ? -31.831 -1.140 -43.797 1.00 63.81 126 PRO A CA 1
ATOM 995 C C . PRO A 1 126 ? -32.635 -0.578 -44.977 1.00 63.81 126 PRO A C 1
ATOM 997 O O . PRO A 1 126 ? -33.857 -0.461 -44.855 1.00 63.81 126 PRO A O 1
ATOM 1000 N N . PRO A 1 127 ? -31.988 -0.191 -46.093 1.00 66.88 127 PRO A N 1
ATOM 1001 C CA . PRO A 1 127 ? -32.711 0.307 -47.253 1.00 66.88 127 PRO A CA 1
ATOM 1002 C C . PRO A 1 127 ? -33.787 -0.706 -47.632 1.00 66.88 127 PRO A C 1
ATOM 1004 O O . PRO A 1 127 ? -33.528 -1.909 -47.663 1.00 66.88 127 PRO A O 1
ATOM 1007 N N . GLU A 1 128 ? -34.992 -0.194 -47.853 1.00 59.06 128 GLU A N 1
ATOM 1008 C CA . GLU A 1 128 ? -36.215 -0.936 -48.127 1.00 59.06 128 GLU A CA 1
ATOM 1009 C C . GLU A 1 128 ? -35.987 -1.947 -49.263 1.00 59.06 128 GLU A C 1
ATOM 1011 O O . GLU A 1 128 ? -35.994 -1.612 -50.449 1.00 59.06 128 GLU A O 1
ATOM 1016 N N . VAL A 1 129 ? -35.723 -3.206 -48.906 1.00 60.53 129 VAL A N 1
ATOM 1017 C CA . VAL A 1 129 ? -35.681 -4.295 -49.879 1.00 60.53 129 VAL A CA 1
ATOM 1018 C C . VAL A 1 129 ? -37.127 -4.676 -50.147 1.00 60.53 129 VAL A C 1
ATOM 1020 O O . VAL A 1 129 ? -37.780 -5.320 -49.327 1.00 60.53 129 VAL A O 1
ATOM 1023 N N . THR A 1 130 ? -37.633 -4.257 -51.301 1.00 54.91 130 THR A N 1
ATOM 1024 C CA . THR A 1 130 ? -38.919 -4.691 -51.846 1.00 54.91 130 THR A CA 1
ATOM 1025 C C . THR A 1 130 ? -38.834 -6.182 -52.169 1.00 54.91 130 THR A C 1
ATOM 1027 O O . THR A 1 130 ? -38.423 -6.588 -53.254 1.00 54.91 130 THR A O 1
ATOM 1030 N N . VAL A 1 131 ? -39.183 -7.021 -51.193 1.00 56.59 131 VAL A N 1
ATOM 1031 C CA . VAL A 1 131 ? -39.385 -8.453 -51.415 1.00 56.59 131 VAL A CA 1
ATOM 1032 C C . VAL A 1 131 ? -40.783 -8.630 -51.989 1.00 56.59 131 VAL A C 1
ATOM 1034 O O . VAL A 1 131 ? -41.776 -8.265 -51.361 1.00 56.59 131 VAL A O 1
ATOM 1037 N N . ALA A 1 132 ? -40.833 -9.146 -53.214 1.00 51.94 132 ALA A N 1
ATOM 1038 C CA . ALA A 1 132 ? -42.063 -9.474 -53.907 1.00 51.94 132 ALA A CA 1
ATOM 1039 C C . ALA A 1 132 ? -42.926 -10.439 -53.078 1.00 51.94 132 ALA A C 1
ATOM 1041 O O . ALA A 1 132 ? -42.439 -11.401 -52.487 1.00 51.94 132 ALA A O 1
ATOM 1042 N N . GLU A 1 133 ? -44.215 -10.127 -53.059 1.00 51.62 133 GLU A N 1
ATOM 1043 C CA . GLU A 1 133 ? -45.312 -10.870 -52.459 1.00 51.62 133 GLU A CA 1
ATOM 1044 C C . GLU A 1 133 ? -45.325 -12.328 -52.946 1.00 51.62 133 GLU A C 1
ATOM 1046 O O . GLU A 1 133 ? -45.544 -12.589 -54.129 1.00 51.62 133 GLU A O 1
ATOM 1051 N N . GLU A 1 134 ? -45.126 -13.283 -52.033 1.00 46.81 134 GLU A N 1
ATOM 1052 C CA . GLU A 1 134 ? -45.490 -14.676 -52.280 1.00 46.81 134 GLU A CA 1
ATOM 1053 C C . GLU A 1 134 ? -46.449 -15.174 -51.199 1.00 46.81 134 GLU A C 1
ATOM 1055 O O . GLU A 1 134 ? -46.254 -15.041 -49.989 1.00 46.81 134 GLU A O 1
ATOM 1060 N N . SER A 1 135 ? -47.562 -15.680 -51.704 1.00 52.31 135 SER A N 1
ATOM 1061 C CA . SER A 1 135 ? -48.796 -15.996 -51.020 1.00 52.31 135 SER A CA 1
ATOM 1062 C C . SER A 1 135 ? -48.723 -17.265 -50.170 1.00 52.31 135 SER A C 1
ATOM 1064 O O . SER A 1 135 ? -48.294 -18.309 -50.651 1.00 52.31 135 SER A O 1
ATOM 1066 N N . GLY A 1 136 ? -49.372 -17.224 -49.002 1.00 50.00 136 GLY A N 1
ATOM 1067 C CA . GLY A 1 136 ? -50.276 -18.306 -48.602 1.00 50.00 136 GLY A CA 1
ATOM 1068 C C . GLY A 1 136 ? -49.848 -19.217 -47.446 1.00 50.00 136 GLY A C 1
ATOM 1069 O O . GLY A 1 136 ? -49.118 -20.181 -47.632 1.00 50.00 136 GLY A O 1
ATOM 1070 N N . GLY A 1 137 ? -50.515 -19.038 -46.297 1.00 54.50 137 GLY A N 1
ATOM 1071 C CA . GLY A 1 137 ? -51.068 -20.176 -45.547 1.00 54.50 137 GLY A CA 1
ATOM 1072 C C . GLY A 1 137 ? -50.597 -20.404 -44.100 1.00 54.50 137 GLY A C 1
ATOM 1073 O O . GLY A 1 137 ? -49.474 -20.829 -43.877 1.00 54.50 137 GLY A O 1
ATOM 1074 N N . ARG A 1 138 ? -51.573 -20.323 -43.169 1.00 49.62 138 ARG A N 1
ATOM 1075 C CA . ARG A 1 138 ? -51.653 -20.938 -41.809 1.00 49.62 138 ARG A CA 1
ATOM 1076 C C . ARG A 1 138 ? -50.687 -20.410 -40.728 1.00 49.62 138 ARG A C 1
ATOM 1078 O O . ARG A 1 138 ? -49.510 -20.243 -40.973 1.00 49.62 138 ARG A O 1
ATOM 1085 N N . GLY A 1 139 ? -51.082 -20.212 -39.468 1.00 50.75 139 GLY A N 1
ATOM 1086 C CA . GLY A 1 139 ? -52.350 -20.398 -38.756 1.00 50.75 139 GLY A CA 1
ATOM 1087 C C . GLY A 1 139 ? -52.331 -19.606 -37.433 1.00 50.75 139 GLY A C 1
ATOM 1088 O O . GLY A 1 139 ? -51.276 -19.191 -36.963 1.00 50.75 139 GLY A O 1
ATOM 1089 N N . ASP A 1 140 ? -53.517 -19.363 -36.880 1.00 54.16 140 ASP A N 1
ATOM 1090 C CA . ASP A 1 140 ? -53.804 -18.472 -35.745 1.00 54.16 140 ASP A CA 1
ATOM 1091 C C . ASP A 1 140 ? -53.261 -19.021 -34.396 1.00 54.16 140 ASP A C 1
ATOM 1093 O O . ASP A 1 140 ? -53.652 -20.121 -33.995 1.00 54.16 140 ASP A O 1
ATOM 1097 N N . PRO A 1 141 ? -52.386 -18.299 -33.662 1.00 53.53 141 PRO A N 1
ATOM 1098 C CA . PRO A 1 141 ? -51.790 -18.771 -32.408 1.00 53.53 141 PRO A CA 1
ATOM 1099 C C . PRO A 1 141 ? -52.634 -18.492 -31.146 1.00 53.53 141 PRO A C 1
ATOM 1101 O O . PRO A 1 141 ? -52.114 -18.566 -30.033 1.00 53.53 141 PRO A O 1
ATOM 1104 N N . ARG A 1 142 ? -53.938 -18.199 -31.260 1.00 52.34 142 ARG A N 1
ATOM 1105 C CA . ARG A 1 142 ? -54.838 -17.860 -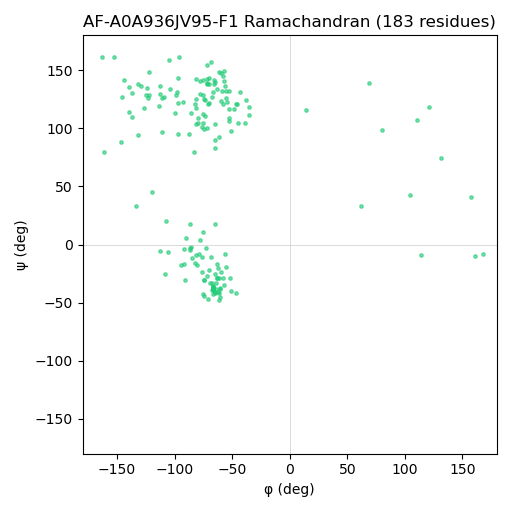30.128 1.00 52.34 142 ARG A CA 1
ATOM 1106 C C . ARG A 1 142 ? -55.111 -18.963 -29.085 1.00 52.34 142 ARG A C 1
ATOM 1108 O O . ARG A 1 142 ? -56.039 -18.838 -28.291 1.00 52.34 142 ARG A O 1
ATOM 1115 N N . PHE A 1 143 ? -54.300 -20.013 -29.021 1.00 51.81 143 PHE A N 1
ATOM 1116 C CA . PHE A 1 143 ? -54.554 -21.199 -28.203 1.00 51.81 143 PHE A CA 1
ATOM 1117 C C . PHE A 1 143 ? -53.487 -21.489 -27.144 1.00 51.81 143 PHE A C 1
ATOM 1119 O O . PHE A 1 143 ? -53.134 -22.642 -26.964 1.00 51.81 143 PHE A O 1
ATOM 1126 N N . PHE A 1 144 ? -53.010 -20.508 -26.369 1.00 47.97 144 PHE A N 1
ATOM 1127 C CA . PHE A 1 144 ? -52.339 -20.841 -25.103 1.00 47.97 144 PHE A CA 1
ATOM 1128 C C . PHE A 1 144 ? -52.705 -19.896 -23.947 1.00 47.97 144 PHE A C 1
ATOM 1130 O O . PHE A 1 144 ? -52.327 -18.731 -23.915 1.00 47.97 144 PHE A O 1
ATOM 1137 N N . ALA A 1 145 ? -53.384 -20.508 -22.970 1.00 50.44 145 ALA A N 1
ATOM 1138 C CA . ALA A 1 145 ? -53.414 -20.203 -21.538 1.00 50.44 145 ALA A CA 1
ATOM 1139 C C . ALA A 1 145 ? -54.299 -19.046 -21.021 1.00 50.44 145 ALA A C 1
ATOM 1141 O O . ALA A 1 145 ? -53.891 -17.893 -20.919 1.00 50.44 145 ALA A O 1
ATOM 1142 N N . ALA A 1 146 ? -55.480 -19.422 -20.515 1.00 53.97 146 ALA A N 1
ATOM 1143 C CA . ALA A 1 146 ? -56.164 -18.701 -19.440 1.00 53.97 146 ALA A CA 1
ATOM 1144 C C . ALA A 1 146 ? -55.510 -19.037 -18.076 1.00 53.97 146 ALA A C 1
ATOM 1146 O O . ALA A 1 146 ? -55.171 -20.202 -17.849 1.00 53.97 146 ALA A O 1
ATOM 1147 N N . PRO A 1 147 ? -55.334 -18.077 -17.145 1.00 54.16 147 PRO A N 1
ATOM 1148 C CA . PRO A 1 147 ? -54.746 -18.352 -15.837 1.00 54.16 147 PRO A CA 1
ATOM 1149 C C . PRO A 1 147 ? -55.767 -18.925 -14.841 1.00 54.16 147 PRO A C 1
ATOM 1151 O O . PRO A 1 147 ? -56.923 -18.505 -14.783 1.00 54.16 147 PRO A O 1
ATOM 1154 N N . ALA A 1 148 ? -55.305 -19.864 -14.012 1.00 52.94 148 ALA A N 1
ATOM 1155 C CA . ALA A 1 148 ? -56.070 -20.462 -12.924 1.00 52.94 148 ALA A CA 1
ATOM 1156 C C . ALA A 1 148 ? -56.364 -19.444 -11.804 1.00 52.94 148 ALA A C 1
ATOM 1158 O O . ALA A 1 148 ? -55.458 -18.810 -11.256 1.00 52.94 148 ALA A O 1
ATOM 1159 N N . GLN A 1 149 ? -57.641 -19.316 -11.439 1.00 52.28 149 GLN A N 1
ATOM 1160 C CA . GLN A 1 149 ? -58.089 -18.578 -10.260 1.00 52.28 149 GLN A CA 1
ATOM 1161 C C . GLN A 1 149 ? -57.785 -19.383 -8.990 1.00 52.28 149 GLN A C 1
ATOM 1163 O O . GLN A 1 149 ? -58.233 -20.516 -8.850 1.00 52.28 149 GLN A O 1
ATOM 1168 N N . GLY A 1 150 ? -57.075 -18.772 -8.038 1.00 57.16 150 GLY A N 1
ATOM 1169 C CA . GLY A 1 150 ? -57.020 -19.266 -6.661 1.00 57.16 150 GLY A CA 1
ATOM 1170 C C . GLY A 1 150 ? -55.618 -19.376 -6.073 1.00 57.16 150 GLY A C 1
ATOM 1171 O O . GLY A 1 150 ? -55.117 -20.471 -5.843 1.00 57.16 150 GLY A O 1
ATOM 1172 N N . SER A 1 151 ? -55.000 -18.247 -5.725 1.00 51.00 151 SER A N 1
ATOM 1173 C CA . SER A 1 151 ? -53.940 -18.256 -4.713 1.00 51.00 151 SER A CA 1
ATOM 1174 C C . SER A 1 151 ? -54.095 -17.075 -3.756 1.00 51.00 151 SER A C 1
ATOM 1176 O O . SER A 1 151 ? -54.340 -15.938 -4.153 1.00 51.00 151 SER A O 1
ATOM 1178 N N . LYS A 1 152 ? -54.036 -17.393 -2.457 1.00 64.56 152 LYS A N 1
ATOM 1179 C CA . LYS A 1 152 ? -54.184 -16.462 -1.332 1.00 64.56 152 LYS A CA 1
ATOM 1180 C C . LYS A 1 152 ? -53.100 -15.370 -1.385 1.00 64.56 152 LYS A C 1
ATOM 1182 O O . LYS A 1 152 ? -51.974 -15.669 -1.790 1.00 64.56 152 LYS A O 1
ATOM 1187 N N . PRO A 1 153 ? -53.380 -14.137 -0.925 1.00 57.81 153 PRO A N 1
ATOM 1188 C CA . PRO A 1 153 ? -52.404 -13.052 -0.940 1.00 57.81 153 PRO A CA 1
ATOM 1189 C C . PRO A 1 153 ? -51.219 -13.379 -0.017 1.00 57.81 153 PRO A C 1
ATOM 1191 O O . PRO A 1 153 ? -51.311 -13.277 1.206 1.00 57.81 153 PRO A O 1
ATOM 1194 N N . ARG A 1 154 ? -50.081 -13.776 -0.598 1.00 60.28 154 ARG A N 1
ATOM 1195 C CA . ARG A 1 154 ? -48.789 -13.782 0.102 1.00 60.28 154 ARG A CA 1
ATOM 1196 C C . ARG A 1 154 ? -48.396 -12.332 0.391 1.00 60.28 154 ARG A C 1
ATOM 1198 O O . ARG A 1 154 ? -48.436 -11.497 -0.513 1.00 60.28 154 ARG A O 1
ATOM 1205 N N . LYS A 1 155 ? -47.999 -12.041 1.638 1.00 65.38 155 LYS A N 1
ATOM 1206 C CA . LYS A 1 155 ? -47.364 -10.768 2.020 1.00 65.38 155 LYS A CA 1
ATOM 1207 C C . LYS A 1 155 ? -46.179 -10.529 1.081 1.00 65.38 155 LYS A C 1
ATOM 1209 O O . LYS A 1 155 ? -45.192 -11.257 1.133 1.00 65.38 155 LYS A O 1
ATOM 1214 N N . LYS A 1 156 ? -46.318 -9.550 0.187 1.00 60.47 156 LYS A N 1
ATOM 1215 C CA . LYS A 1 156 ? -45.262 -9.128 -0.733 1.00 60.47 156 LYS A CA 1
ATOM 1216 C C . LYS A 1 156 ? -44.203 -8.398 0.088 1.00 60.47 156 LYS A C 1
ATOM 1218 O O . LYS A 1 156 ? -44.401 -7.240 0.446 1.00 60.47 156 LYS A O 1
ATOM 1223 N N . THR A 1 157 ? -43.107 -9.073 0.413 1.00 72.94 157 THR A N 1
ATOM 1224 C CA . THR A 1 157 ? -41.882 -8.389 0.835 1.00 72.94 157 THR A CA 1
ATOM 1225 C C . THR A 1 157 ? -41.469 -7.486 -0.320 1.00 72.94 157 THR A C 1
ATOM 1227 O O . THR A 1 157 ? -41.365 -7.958 -1.454 1.00 72.94 157 THR A O 1
ATOM 1230 N N . ALA A 1 158 ? -41.333 -6.184 -0.064 1.00 69.12 158 ALA A N 1
ATOM 1231 C CA . ALA A 1 158 ? -40.926 -5.242 -1.097 1.00 69.12 158 ALA A CA 1
ATOM 1232 C C . ALA A 1 158 ? -39.594 -5.716 -1.710 1.00 69.12 158 ALA A C 1
ATOM 1234 O O . ALA A 1 158 ? -38.691 -6.088 -0.955 1.00 69.12 158 ALA A O 1
ATOM 1235 N N . PRO A 1 159 ? -39.469 -5.751 -3.049 1.00 69.44 159 PRO A N 1
ATOM 1236 C CA . PRO A 1 159 ? -38.211 -6.108 -3.686 1.00 69.44 159 PRO A CA 1
ATOM 1237 C C . PRO A 1 159 ? -37.109 -5.144 -3.219 1.00 69.44 159 PRO A C 1
ATOM 1239 O O . PRO A 1 159 ? -37.398 -3.964 -2.979 1.00 69.44 159 PRO A O 1
ATOM 1242 N N . PRO A 1 160 ? -35.863 -5.624 -3.060 1.00 60.84 160 PRO A N 1
ATOM 1243 C CA . PRO A 1 160 ? -34.760 -4.790 -2.611 1.00 60.84 160 PRO A CA 1
ATOM 1244 C C . PRO A 1 160 ? -34.620 -3.581 -3.539 1.00 60.84 160 PRO A C 1
ATOM 1246 O O . PRO A 1 160 ? -34.541 -3.714 -4.761 1.00 60.84 160 PRO A O 1
ATOM 1249 N N . ARG A 1 161 ? -34.627 -2.384 -2.950 1.00 53.41 161 ARG A N 1
ATOM 1250 C CA . ARG A 1 161 ? -34.390 -1.140 -3.681 1.00 53.41 161 ARG A CA 1
ATOM 1251 C C . ARG A 1 161 ? -32.901 -1.042 -3.986 1.00 53.41 161 ARG A C 1
ATOM 1253 O O . ARG A 1 161 ? -32.104 -0.760 -3.098 1.00 53.41 161 ARG A O 1
ATOM 1260 N N . VAL A 1 162 ? -32.536 -1.288 -5.239 1.00 45.16 162 VAL A N 1
ATOM 1261 C CA . VAL A 1 162 ? -31.180 -1.052 -5.739 1.00 45.16 162 VAL A CA 1
ATOM 1262 C C . VAL A 1 162 ? -31.094 0.407 -6.174 1.00 45.16 162 VAL A C 1
ATOM 1264 O O . VAL A 1 162 ? -31.759 0.820 -7.123 1.00 45.16 162 VAL A O 1
ATOM 1267 N N . HIS A 1 163 ? -30.296 1.201 -5.466 1.00 39.19 163 HIS A N 1
ATOM 1268 C CA . HIS A 1 163 ? -29.972 2.560 -5.885 1.00 39.19 163 HIS A CA 1
ATOM 1269 C C . HIS A 1 163 ? -28.882 2.492 -6.957 1.00 39.19 163 HIS A C 1
ATOM 1271 O O . HIS A 1 163 ? -27.740 2.138 -6.675 1.00 39.19 163 HIS A O 1
ATOM 1277 N N . VAL A 1 164 ? -29.248 2.793 -8.203 1.00 40.22 164 VAL A N 1
ATOM 1278 C CA . VAL A 1 164 ? -28.319 2.847 -9.336 1.00 40.22 164 VAL A CA 1
ATOM 1279 C C . VAL A 1 164 ? -27.952 4.305 -9.584 1.00 40.22 164 VAL A C 1
ATOM 1281 O O . VAL A 1 164 ? -28.796 5.098 -9.996 1.00 40.22 164 VAL A O 1
ATOM 1284 N N . CYS A 1 165 ? -26.692 4.667 -9.347 1.00 42.00 165 CYS A N 1
ATOM 1285 C CA . CYS A 1 165 ? -26.171 5.969 -9.756 1.00 42.00 165 CYS A CA 1
ATOM 1286 C C . CYS A 1 165 ? -25.936 5.957 -11.274 1.00 42.00 165 CYS A C 1
ATOM 1288 O O . CYS A 1 165 ? -25.064 5.238 -11.769 1.00 42.00 165 CYS A O 1
ATOM 1290 N N . VAL A 1 166 ? -26.723 6.744 -12.010 1.00 46.34 166 VAL A N 1
ATOM 1291 C CA . VAL A 1 166 ? -26.595 6.925 -13.463 1.00 46.34 166 VAL A CA 1
ATOM 1292 C C . VAL A 1 166 ? -25.829 8.219 -13.733 1.00 46.34 166 VAL A C 1
ATOM 1294 O O . VAL A 1 166 ? -26.165 9.274 -13.200 1.00 46.34 166 VAL A O 1
ATOM 1297 N N . ARG A 1 167 ? -24.787 8.143 -14.565 1.00 47.78 167 ARG A N 1
ATOM 1298 C CA . ARG A 1 167 ? -24.022 9.307 -15.031 1.00 47.78 167 ARG A CA 1
ATOM 1299 C C . ARG A 1 167 ? -24.813 10.019 -16.128 1.00 47.78 167 ARG A C 1
ATOM 1301 O O . ARG A 1 167 ? -25.223 9.370 -17.086 1.00 47.78 167 ARG A O 1
ATOM 1308 N N . GLN A 1 168 ? -24.990 11.334 -16.019 1.00 43.16 168 GLN A N 1
ATOM 1309 C CA . GLN A 1 168 ? -25.557 12.118 -17.118 1.00 43.16 168 GLN A CA 1
ATOM 1310 C C . GLN A 1 168 ? -24.540 12.251 -18.272 1.00 43.16 168 GLN A C 1
ATOM 1312 O O . GLN A 1 168 ? -23.343 12.431 -18.014 1.00 43.16 168 GLN A O 1
ATOM 1317 N N . PRO A 1 169 ? -24.976 12.142 -19.539 1.00 48.88 169 PRO A N 1
ATOM 1318 C CA . PRO A 1 169 ? -24.094 12.307 -20.692 1.00 48.88 169 PRO A CA 1
ATOM 1319 C C . PRO A 1 169 ? -23.527 13.738 -20.745 1.00 48.88 169 PRO A C 1
ATOM 1321 O O . PRO A 1 169 ? -24.266 14.702 -20.576 1.00 48.88 169 PRO A O 1
ATOM 1324 N N . GLY A 1 170 ? -22.212 13.872 -20.971 1.00 56.06 170 GLY A N 1
ATOM 1325 C CA . GLY A 1 170 ? -21.530 15.164 -21.177 1.00 56.06 170 GLY A CA 1
ATOM 1326 C C . GLY A 1 170 ? -20.512 15.594 -20.108 1.00 56.06 170 GLY A C 1
ATOM 1327 O O . GLY A 1 170 ? -19.774 16.549 -20.331 1.00 56.06 170 GLY A O 1
ATOM 1328 N N . VAL A 1 171 ? -20.405 14.898 -18.970 1.00 52.28 171 VAL A N 1
ATOM 1329 C CA . VAL A 1 171 ? -19.416 15.247 -17.927 1.00 52.28 171 VAL A CA 1
ATOM 1330 C C . VAL A 1 171 ? -18.045 14.658 -18.275 1.00 52.28 171 VAL A C 1
ATOM 1332 O O . VAL A 1 171 ? -17.924 13.445 -18.412 1.00 52.28 171 VAL A O 1
ATOM 1335 N N . SER A 1 172 ? -17.017 15.497 -18.419 1.00 55.53 172 SER A N 1
ATOM 1336 C CA . SER A 1 172 ? -15.626 15.117 -18.733 1.00 55.53 172 SER A CA 1
ATOM 1337 C C . SER A 1 172 ? -14.906 14.438 -17.554 1.00 55.53 172 SER A C 1
ATOM 1339 O O . SER A 1 172 ? -15.240 14.672 -16.397 1.00 55.53 172 SER A O 1
ATOM 1341 N N . ASN A 1 173 ? -13.889 13.612 -17.841 1.00 57.69 173 ASN A N 1
ATOM 1342 C CA . ASN A 1 173 ? -13.077 12.891 -16.844 1.00 57.69 173 ASN A CA 1
ATOM 1343 C C . ASN A 1 173 ? -12.013 13.765 -16.146 1.00 57.69 173 ASN A C 1
ATOM 1345 O O . ASN A 1 173 ? -11.217 13.249 -15.366 1.00 57.69 173 ASN A O 1
ATOM 1349 N N . LYS A 1 174 ? -11.961 15.075 -16.415 1.00 48.34 174 LYS A N 1
ATOM 1350 C CA . LYS A 1 174 ? -11.070 15.981 -15.680 1.00 48.34 174 LYS A CA 1
ATOM 1351 C C . LYS A 1 174 ? -11.666 16.248 -14.297 1.00 48.34 174 LYS A C 1
ATOM 1353 O O . LYS A 1 174 ? -12.626 16.998 -14.150 1.00 48.34 174 LYS A O 1
ATOM 1358 N N . VAL A 1 175 ? -11.121 15.553 -13.305 1.00 52.31 175 VAL A N 1
ATOM 1359 C CA . VAL A 1 175 ? -11.492 15.628 -11.890 1.00 52.31 175 VAL A CA 1
ATOM 1360 C C . VAL A 1 175 ? -11.324 17.067 -11.391 1.00 52.31 175 VAL A C 1
ATOM 1362 O O . VAL A 1 175 ? -10.241 17.635 -11.480 1.00 52.31 175 VAL A O 1
ATOM 1365 N N . GLY A 1 176 ? -12.417 17.661 -10.901 1.00 46.91 176 GLY A N 1
ATOM 1366 C CA . GLY A 1 176 ? -12.399 18.998 -10.297 1.00 46.91 176 GLY A CA 1
ATOM 1367 C C . GLY A 1 176 ? -13.756 19.672 -10.049 1.00 46.91 176 GLY A C 1
ATOM 1368 O O . GLY A 1 176 ? -13.780 20.708 -9.398 1.00 46.91 176 GLY A O 1
ATOM 1369 N N . GLN A 1 177 ? -14.889 19.134 -10.523 1.00 42.59 177 GLN A N 1
ATOM 1370 C CA . GLN A 1 177 ? -16.201 19.805 -10.377 1.00 42.59 177 GLN A CA 1
ATOM 1371 C C . GLN A 1 177 ? -17.344 18.900 -9.884 1.00 42.59 177 GLN A C 1
ATOM 1373 O O . GLN A 1 177 ? -18.500 19.093 -10.246 1.00 42.59 177 GLN A O 1
ATOM 1378 N N . TRP A 1 178 ? -17.055 17.916 -9.030 1.00 47.59 178 TRP A N 1
ATOM 1379 C CA . TRP A 1 178 ? -18.115 17.097 -8.414 1.00 47.59 178 TRP A CA 1
ATOM 1380 C C . TRP A 1 178 ? -18.706 17.699 -7.132 1.00 47.59 178 TRP A C 1
ATOM 1382 O O . TRP A 1 178 ? -19.689 17.181 -6.610 1.00 47.59 178 TRP A O 1
ATOM 1392 N N . ALA A 1 179 ? -18.164 18.816 -6.645 1.00 46.78 179 ALA A N 1
ATOM 1393 C CA . ALA A 1 179 ? -18.745 19.569 -5.545 1.00 46.78 179 ALA A CA 1
ATOM 1394 C C . ALA A 1 179 ? -19.268 20.908 -6.077 1.00 46.78 179 ALA A C 1
ATOM 1396 O O . ALA A 1 179 ? -18.499 21.654 -6.672 1.00 46.78 179 ALA A O 1
ATOM 1397 N N . LEU A 1 180 ? -20.547 21.202 -5.805 1.00 43.97 180 LEU A N 1
ATOM 1398 C CA . LEU A 1 180 ? -21.284 22.458 -6.065 1.00 43.97 180 LEU A CA 1
ATOM 1399 C C . LEU A 1 180 ? -22.281 22.461 -7.237 1.00 43.97 180 LEU A C 1
ATOM 1401 O O . LEU A 1 180 ? -22.437 23.470 -7.912 1.00 43.97 180 LEU A O 1
ATOM 1405 N N . LEU A 1 181 ? -23.074 21.405 -7.411 1.00 46.66 181 LEU A N 1
ATOM 1406 C CA . LEU A 1 181 ? -24.411 21.564 -8.000 1.00 46.66 181 LEU A CA 1
ATOM 1407 C C . LEU A 1 181 ? -25.428 20.822 -7.132 1.00 46.66 181 LEU A C 1
ATOM 1409 O O . LEU A 1 181 ? -25.615 19.620 -7.281 1.00 46.66 181 LEU A O 1
ATOM 1413 N N . GLY A 1 182 ? -26.065 21.539 -6.198 1.00 39.88 182 GLY A N 1
ATOM 1414 C CA . GLY A 1 182 ? -27.236 20.986 -5.511 1.00 39.88 182 GLY A CA 1
ATOM 1415 C C . GLY A 1 182 ? -27.632 21.547 -4.147 1.00 39.88 182 GLY A C 1
ATOM 1416 O O . GLY A 1 182 ? -28.026 20.755 -3.297 1.00 39.88 182 GLY A O 1
ATOM 1417 N N . ARG A 1 183 ? -27.574 22.868 -3.908 1.00 44.00 183 ARG A N 1
ATOM 1418 C CA . ARG A 1 183 ? -28.487 23.520 -2.942 1.00 44.00 183 ARG A CA 1
ATOM 1419 C C . ARG A 1 183 ? -28.575 25.039 -3.148 1.00 44.00 183 ARG A C 1
ATOM 1421 O O . ARG A 1 183 ? -27.946 25.800 -2.425 1.00 44.00 183 ARG A O 1
ATOM 1428 N N . GLN A 1 184 ? -29.365 25.476 -4.125 1.00 39.34 184 GLN A N 1
ATOM 1429 C CA . GLN A 1 184 ? -30.006 26.797 -4.112 1.00 39.34 184 GLN A CA 1
ATOM 1430 C C . GLN A 1 184 ? -31.373 26.680 -4.796 1.00 39.34 184 GLN A C 1
ATOM 1432 O O . GLN A 1 184 ? -31.427 26.199 -5.925 1.00 39.34 184 GLN A O 1
ATOM 1437 N N . GLY A 1 185 ? -32.427 27.132 -4.106 1.00 47.72 185 GLY A N 1
ATOM 1438 C CA . GLY A 1 185 ? -33.790 27.296 -4.632 1.00 47.72 185 GLY A CA 1
ATOM 1439 C C . GLY A 1 185 ? -34.734 26.158 -4.305 1.00 47.72 185 GLY A C 1
ATOM 1440 O O . GLY A 1 185 ? -34.949 25.325 -5.206 1.00 47.72 185 GLY A O 1
#

Sequence (185 aa):
MPKHHLPPFLQFMCALLLLCSAGCLTMGDLQWSNPRADVVHICDKPLDVPEDVNLWAFNSETGQLVTGEDPAELRWFAHRADVFFEYDPDAPRSSISRMPPEYGLTCAKPVRFLADPAEFFHGIEPPEVTVAEESGGRGDPRFFAAPAQGSKPRKKTAPPRVHVCVRQPGVSNKVGQWALLGRQG

Foldseek 3Di:
DDDDDDDPVVVVVVVVVVVVVPQDDDPVLLCVLPVQAAEFEAQAAQPPADPPWFKWFAAPVVRDIGTSPPVVVRSVCSNRGNYMYGYDNPHDNCSQVVDDCVSDDPPPPPPPPPPDCVVVPPPPDDPDDPDDDDDDDDDDPPDDDDDDDDDDDDDDDDPDDDDDDDDDPDDDPPPDPPPDDDDDD

Solvent-accessible surface area (backbone atoms only — not comparable to full-atom values): 12647 Å² total; per-residue (Å²): 135,86,83,83,79,77,61,72,70,61,56,53,52,53,53,52,51,54,61,63,69,71,68,81,79,49,72,67,60,43,38,71,57,24,76,82,33,46,79,42,53,20,48,72,73,33,81,90,52,57,92,87,48,51,41,36,36,32,20,81,89,80,71,47,75,42,50,46,84,44,52,67,59,32,58,68,47,28,67,66,29,49,33,38,40,35,63,31,81,84,33,56,80,70,41,55,74,73,51,62,74,91,58,35,70,74,69,75,66,69,77,63,73,69,72,66,71,77,75,76,60,83,77,70,75,74,79,86,75,85,72,79,91,78,85,86,84,90,79,87,80,89,82,77,85,83,83,85,88,86,77,79,89,70,86,76,74,76,76,85,86,78,85,76,90,78,82,70,90,86,76,73,91,74,86,84,71,90,75,89,86,87,89,83,139

Mean predicted aligned error: 17.84 Å

pLDDT: mean 72.3, std 20.75, range [39.19, 98.12]

Secondary structure (DSSP, 8-state):
-------HHHHHHHHHHHHHHTS---HHHHHHH-TTSEEEEESS--TTS-TT--EEEEETTTTEEEETTSHHHHHHHHTT-SEEEEE-TTS-TTGGGGS-GGG-------------GGGGGSS-PPP---PPP----------S-PPPP-------PPPP-----PPPTT--S-SS-SSSSS---

Radius of gyration: 32.12 Å; Cα contacts (8 Å, |Δi|>4): 143; chains: 1; bounding box: 112×48×69 Å